Protein 9KGB (pdb70)

B-factor: mean 37.05, std 11.83, range [19.75, 109.99]

Nearest PDB structures (foldseek):
  5nx4-assembly1_B  TM=7.587E-01  e=2.954E-05  Streptomyces clavuligerus
  3bny-assembly2_B  TM=7.093E-01  e=2.538E-04  Aspergillus terreus
  5zzj-assembly2_B  TM=6.936E-01  e=2.766E-04  Santalum album
  3bnx-assembly2_A  TM=6.728E-01  e=3.014E-04  Aspergillus terreus
  9c7i-assembly4_D  TM=6.523E-01  e=1.758E-03  Streptomyces griseus

Structure (mmCIF, N/CA/C/O backbone):
data_9KGB
#
_entry.id   9KGB
#
_cell.length_a   49.155
_cell.length_b   55.770
_cell.length_c   57.660
_cell.angle_alpha   90.00
_cell.angle_beta   90.75
_cell.angle_gamma   90.00
#
_symmetry.space_group_name_H-M   'P 1 21 1'
#
loop_
_entity.id
_entity.type
_entity.pdbx_description
1 polymer 'terpene synthase'
2 non-polymer 'SULFATE ION'
3 water water
#
loop_
_atom_site.group_PDB
_atom_site.id
_atom_site.type_symbol
_atom_site.label_atom_id
_atom_site.label_alt_id
_atom_site.label_comp_id
_atom_site.label_asym_id
_atom_site.label_entity_id
_atom_site.label_seq_id
_atom_site.pdbx_PDB_ins_code
_atom_site.Cartn_x
_atom_site.Cartn_y
_atom_site.Cartn_z
_atom_site.occupancy
_atom_site.B_iso_or_equiv
_atom_site.auth_seq_id
_atom_site.auth_comp_id
_atom_site.auth_asym_id
_atom_site.auth_atom_id
_atom_site.pdbx_PDB_model_num
ATOM 1 N N . THR A 1 38 ? 9.479 14.461 32.891 1.00 75.12 17 THR A N 1
ATOM 2 C CA . THR A 1 38 ? 9.485 15.514 31.839 1.00 75.03 17 THR A CA 1
ATOM 3 C C . THR A 1 38 ? 8.795 15.068 30.533 1.00 66.09 17 THR A C 1
ATOM 4 O O . THR A 1 38 ? 9.036 15.624 29.465 1.00 52.08 17 THR A O 1
ATOM 8 N N . ALA A 1 39 ? 7.851 14.125 30.566 1.00 60.07 18 ALA A N 1
ATOM 9 C CA . ALA A 1 39 ? 6.941 14.037 29.438 1.00 56.97 18 ALA A CA 1
ATOM 10 C C . ALA A 1 39 ? 6.448 15.453 29.113 1.00 55.81 18 ALA A C 1
ATOM 11 O O . ALA A 1 39 ? 6.381 16.330 29.981 1.00 49.12 18 ALA A O 1
ATOM 13 N N . THR A 1 40 ? 6.182 15.692 27.833 1.00 48.04 19 THR A N 1
ATOM 14 C CA . THR A 1 40 ? 5.565 16.933 27.380 1.00 40.49 19 THR A CA 1
ATOM 15 C C . THR A 1 40 ? 4.055 16.680 27.296 1.00 42.03 19 THR A C 1
ATOM 16 O O . THR A 1 40 ? 3.637 15.522 27.270 1.00 35.08 19 THR A O 1
ATOM 20 N N . VAL A 1 41 ? 3.274 17.781 27.210 1.00 38.12 20 VAL A N 1
ATOM 21 C CA . VAL A 1 41 ? 1.847 17.730 26.962 1.00 36.96 20 VAL A CA 1
ATOM 22 C C . VAL A 1 41 ? 1.544 16.855 25.747 1.00 35.55 20 VAL A C 1
ATOM 23 O O . VAL A 1 41 ? 0.724 15.943 25.805 1.00 33.12 20 VAL A O 1
ATOM 27 N N . ASN A 1 42 ? 2.260 17.130 24.634 1.00 36.82 21 ASN A N 1
ATOM 28 C CA . ASN A 1 42 ? 2.058 16.373 23.392 1.00 38.72 21 ASN A CA 1
ATOM 29 C C . ASN A 1 42 ? 2.294 14.878 23.605 1.00 34.36 21 ASN A C 1
ATOM 30 O O . ASN A 1 42 ? 1.601 14.060 23.027 1.00 35.66 21 ASN A O 1
ATOM 35 N N . GLU A 1 43 ? 3.320 14.501 24.390 1.00 33.42 22 GLU A N 1
ATOM 36 C CA . GLU A 1 43 ? 3.622 13.100 24.578 1.00 34.54 22 GLU A CA 1
ATOM 37 C C . GLU A 1 43 ? 2.582 12.434 25.475 1.00 42.82 22 GLU A C 1
ATOM 38 O O . GLU A 1 43 ? 2.140 11.321 25.198 1.00 42.96 22 GLU A O 1
ATOM 44 N N . LEU A 1 44 ? 2.200 13.130 26.552 1.00 37.18 23 LEU A N 1
ATOM 45 C CA . LEU A 1 44 ? 1.138 12.628 27.424 1.00 38.81 23 LEU A CA 1
ATOM 46 C C . LEU A 1 44 ? -0.134 12.365 26.651 1.00 35.65 23 LEU A C 1
ATOM 47 O O . LEU A 1 44 ? -0.876 11.415 26.954 1.00 43.12 23 LEU A O 1
ATOM 52 N N . SER A 1 45 ? -0.452 13.243 25.733 1.00 37.52 24 SER A N 1
ATOM 53 C CA . SER A 1 45 ? -1.729 13.147 25.060 1.00 38.83 24 SER A CA 1
ATOM 54 C C . SER A 1 45 ? -1.657 12.277 23.797 1.00 40.59 24 SER A C 1
ATOM 55 O O . SER A 1 45 ? -2.683 11.903 23.245 1.00 34.52 24 SER A O 1
ATOM 58 N N . GLY A 1 46 ? -0.448 12.036 23.265 1.00 39.88 25 GLY A N 1
ATOM 59 C CA . GLY A 1 46 ? -0.350 11.463 21.925 1.00 42.79 25 GLY A CA 1
ATOM 60 C C . GLY A 1 46 ? 0.094 9.992 21.946 1.00 39.49 25 GLY A C 1
ATOM 61 O O . GLY A 1 46 ? 0.064 9.331 20.914 1.00 34.54 25 GLY A O 1
ATOM 62 N N . ILE A 1 47 ? 0.485 9.450 23.105 1.00 37.15 26 ILE A N 1
ATOM 63 C CA . ILE A 1 47 ? 1.047 8.106 23.096 1.00 34.60 26 ILE A CA 1
ATOM 64 C C . ILE A 1 47 ? -0.009 7.111 22.592 1.00 42.66 26 ILE A C 1
ATOM 65 O O . ILE A 1 47 ? -1.171 7.081 23.031 1.00 34.05 26 ILE A O 1
ATOM 70 N N . PRO A 1 48 ? 0.314 6.315 21.540 1.00 35.03 27 PRO A N 1
ATOM 71 C CA . PRO A 1 48 ? -0.687 5.417 20.964 1.00 34.74 27 PRO A CA 1
ATOM 72 C C . PRO A 1 48 ? -1.103 4.368 21.983 1.00 34.84 27 PRO A C 1
ATOM 73 O O . PRO A 1 48 ? -0.403 4.054 22.942 1.00 33.69 27 PRO A O 1
ATOM 77 N N . ALA A 1 49 ? -2.288 3.856 21.749 1.00 36.39 28 ALA A N 1
ATOM 78 C CA . ALA A 1 49 ? -2.866 2.883 22.669 1.00 39.86 28 ALA A CA 1
ATOM 79 C C . ALA A 1 49 ? -2.375 1.482 22.334 1.00 33.16 28 ALA A C 1
ATOM 80 O O . ALA A 1 49 ? -1.991 1.159 21.205 1.00 32.75 28 ALA A O 1
ATOM 82 N N . VAL A 1 50 ? -2.453 0.616 23.336 1.00 40.01 29 VAL A N 1
ATOM 83 C CA . VAL A 1 50 ? -2.063 -0.772 23.196 1.00 38.75 29 VAL A CA 1
ATOM 84 C C . VAL A 1 50 ? -3.100 -1.582 23.967 1.00 38.22 29 VAL A C 1
ATOM 85 O O . VAL A 1 50 ? -3.367 -1.248 25.125 1.00 36.81 29 VAL A O 1
ATOM 89 N N . ASP A 1 51 ? -3.662 -2.588 23.294 1.00 37.02 30 ASP A N 1
ATOM 90 C CA . ASP A 1 51 ? -4.473 -3.640 23.908 1.00 34.16 30 ASP A CA 1
ATOM 91 C C . ASP A 1 51 ? -3.521 -4.733 24.355 1.00 32.19 30 ASP A C 1
ATOM 92 O O . ASP A 1 51 ? -3.080 -5.544 23.552 1.00 41.08 30 ASP A O 1
ATOM 97 N N . ARG A 1 52 ? -3.136 -4.667 25.621 1.00 39.56 31 ARG A N 1
ATOM 98 C CA . ARG A 1 52 ? -2.060 -5.479 26.149 1.00 40.39 31 ARG A CA 1
ATOM 99 C C . ARG A 1 52 ? -2.340 -6.981 26.072 1.00 44.96 31 ARG A C 1
ATOM 100 O O . ARG A 1 52 ? -1.437 -7.746 25.735 1.00 40.37 31 ARG A O 1
ATOM 108 N N . ALA A 1 53 ? -3.541 -7.411 26.514 1.00 37.46 32 ALA A N 1
ATOM 109 C CA . ALA A 1 53 ? -4.012 -8.765 26.308 1.00 45.80 32 ALA A CA 1
ATOM 110 C C . ALA A 1 53 ? -3.817 -9.205 24.853 1.00 39.33 32 ALA A C 1
ATOM 111 O O . ALA A 1 53 ? -3.301 -10.299 24.606 1.00 36.59 32 ALA A O 1
ATOM 113 N N . HIS A 1 54 ? -4.285 -8.444 23.863 1.00 35.21 33 HIS A N 1
ATOM 114 C CA . HIS A 1 54 ? -4.204 -8.917 22.499 1.00 34.16 33 HIS A CA 1
ATOM 115 C C . HIS A 1 54 ? -2.726 -8.979 22.059 1.00 35.45 33 HIS A C 1
ATOM 116 O O . HIS A 1 54 ? -2.286 -9.890 21.331 1.00 36.05 33 HIS A O 1
ATOM 123 N N . VAL A 1 55 ? -1.946 -7.990 22.507 1.00 37.49 34 VAL A N 1
ATOM 124 C CA . VAL A 1 55 ? -0.545 -7.853 22.059 1.00 34.08 34 VAL A CA 1
ATOM 125 C C . VAL A 1 55 ? 0.263 -8.976 22.699 1.00 32.39 34 VAL A C 1
ATOM 126 O O . VAL A 1 55 ? 0.966 -9.703 22.008 1.00 30.49 34 VAL A O 1
ATOM 130 N 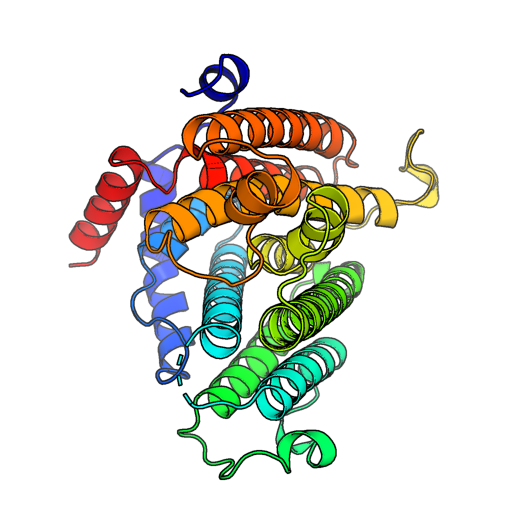N . LEU A 1 56 ? 0.064 -9.202 24.004 1.00 32.59 35 LEU A N 1
ATOM 131 C CA . LEU A 1 56 ? 0.674 -10.338 24.695 1.00 35.12 35 LEU A CA 1
ATOM 132 C C . LEU A 1 56 ? 0.286 -11.692 24.116 1.00 35.12 35 LEU A C 1
ATOM 133 O O . LEU A 1 56 ? 1.155 -12.496 23.862 1.00 33.61 35 LEU A O 1
ATOM 138 N N . GLN A 1 57 ? -0.995 -11.957 23.871 1.00 30.82 36 GLN A N 1
ATOM 139 C CA . GLN A 1 57 ? -1.383 -13.189 23.230 1.00 34.53 36 GLN A CA 1
ATOM 140 C C . GLN A 1 57 ? -0.676 -13.385 21.870 1.00 39.49 36 GLN A C 1
ATOM 141 O O . GLN A 1 57 ? -0.208 -14.477 21.549 1.00 33.92 36 GLN A O 1
ATOM 147 N N . THR A 1 58 ? -0.628 -12.330 21.044 1.00 32.31 37 THR A N 1
ATOM 148 C CA . THR A 1 58 ? -0.013 -12.480 19.741 1.00 32.34 37 THR A CA 1
ATOM 149 C C . THR A 1 58 ? 1.512 -12.645 19.878 1.00 28.44 37 THR A C 1
ATOM 150 O O . THR A 1 58 ? 2.044 -13.449 19.130 1.00 30.60 37 THR A O 1
ATOM 154 N N . ALA A 1 59 ? 2.201 -11.878 20.757 1.00 27.34 38 ALA A N 1
ATOM 155 C CA . ALA A 1 59 ? 3.655 -12.017 20.995 1.00 29.60 38 ALA A CA 1
ATOM 156 C C . ALA A 1 59 ? 4.002 -13.436 21.448 1.00 36.11 38 ALA A C 1
ATOM 157 O O . ALA A 1 59 ? 4.920 -14.093 20.949 1.00 29.61 38 ALA A O 1
ATOM 159 N N . LEU A 1 60 ? 3.225 -13.965 22.420 1.00 33.01 39 LEU A N 1
ATOM 160 C CA . LEU A 1 60 ? 3.406 -15.358 22.778 1.00 33.29 39 LEU A CA 1
ATOM 161 C C . LEU A 1 60 ? 3.213 -16.277 21.612 1.00 28.07 39 LEU A C 1
ATOM 162 O O . LEU A 1 60 ? 3.854 -17.312 21.541 1.00 32.35 39 LEU A O 1
ATOM 167 N N . SER A 1 61 ? 2.286 -15.996 20.721 1.00 30.72 40 SER A N 1
ATOM 168 C CA . SER A 1 61 ? 2.038 -16.937 19.660 1.00 28.80 40 SER A CA 1
ATOM 169 C C . SER A 1 61 ? 3.207 -16.973 18.618 1.00 36.05 40 SER A C 1
ATOM 170 O O . SER A 1 61 ? 3.519 -18.005 17.992 1.00 32.75 40 SER A O 1
ATOM 173 N N . ILE A 1 62 ? 3.861 -15.857 18.404 1.00 32.86 41 ILE A N 1
ATOM 174 C CA . ILE A 1 62 ? 4.900 -15.803 17.357 1.00 31.86 41 ILE A CA 1
ATOM 175 C C . ILE A 1 62 ? 6.265 -16.201 17.926 1.00 31.65 41 ILE A C 1
ATOM 176 O O . ILE A 1 62 ? 7.209 -16.557 17.187 1.00 32.99 41 ILE A O 1
ATOM 181 N N . TYR A 1 63 ? 6.403 -16.079 19.247 1.00 31.47 42 TYR A N 1
ATOM 182 C CA . TYR A 1 63 ? 7.662 -16.293 19.932 1.00 31.33 42 TYR A CA 1
ATOM 183 C C . TYR A 1 63 ? 8.324 -17.611 19.542 1.00 37.73 42 TYR A C 1
ATOM 184 O O . TYR A 1 63 ? 9.524 -17.618 19.155 1.00 36.10 42 TYR A O 1
ATOM 193 N N . PRO A 1 64 ? 7.622 -18.777 19.545 1.00 32.87 43 PRO A N 1
ATOM 194 C CA . PRO A 1 64 ? 8.331 -20.025 19.250 1.00 34.37 43 PRO A CA 1
ATOM 195 C C . PRO A 1 64 ? 8.927 -19.971 17.841 1.00 38.91 43 PRO A C 1
ATOM 196 O O . PRO A 1 64 ? 9.991 -20.546 17.650 1.00 29.08 43 PRO A O 1
ATOM 200 N N . GLU A 1 65 ? 8.217 -19.329 16.895 1.00 36.95 44 GLU A N 1
ATOM 201 C CA . GLU A 1 65 ? 8.635 -19.213 15.497 1.00 36.20 44 GLU A CA 1
ATOM 202 C C . GLU A 1 65 ? 9.910 -18.398 15.363 1.00 28.88 44 GLU A C 1
ATOM 203 O O . GLU A 1 65 ? 10.834 -18.772 14.618 1.00 31.18 44 GLU A O 1
ATOM 209 N N . VAL A 1 66 ? 9.973 -17.246 16.030 1.00 27.76 45 VAL A N 1
ATOM 210 C CA . VAL A 1 66 ? 11.175 -16.422 16.066 1.00 26.04 45 VAL A CA 1
ATOM 211 C C . VAL A 1 66 ? 12.293 -17.158 16.802 1.00 34.41 45 VAL A C 1
ATOM 212 O O . VAL A 1 66 ? 13.430 -17.218 16.362 1.00 28.25 45 VAL A O 1
ATOM 216 N N . GLU A 1 67 ? 11.962 -17.821 17.924 1.00 29.75 46 GLU A N 1
ATOM 217 C CA . GLU A 1 67 ? 12.968 -18.607 18.633 1.00 28.38 46 GLU A CA 1
ATOM 218 C C . GLU A 1 67 ? 13.627 -19.668 17.749 1.00 27.19 46 GLU A C 1
ATOM 219 O O . GLU A 1 67 ? 14.863 -19.821 17.766 1.00 33.24 46 GLU A O 1
ATOM 225 N N . ASN A 1 68 ? 12.853 -20.395 16.961 1.00 27.64 47 ASN A N 1
ATOM 226 C CA . ASN A 1 68 ? 13.406 -21.466 16.148 1.00 33.67 47 ASN A CA 1
ATOM 227 C C . ASN A 1 68 ? 14.215 -20.905 14.987 1.00 37.99 47 ASN A C 1
ATOM 228 O O . ASN A 1 68 ? 15.179 -21.533 14.482 1.00 33.85 47 ASN A O 1
ATOM 233 N N . TRP A 1 69 ? 13.819 -19.692 14.587 1.00 27.75 48 TRP A N 1
ATOM 234 C CA . TRP A 1 69 ? 14.571 -19.024 13.524 1.00 31.34 48 TRP A CA 1
ATOM 235 C C . TRP A 1 69 ? 15.935 -18.636 14.062 1.00 28.51 48 TRP A C 1
ATOM 236 O O . TRP A 1 69 ? 16.955 -18.975 13.446 1.00 29.93 48 TRP A O 1
ATOM 247 N N . VAL A 1 70 ? 15.978 -17.877 15.141 1.00 28.02 49 VAL A N 1
ATOM 248 C CA . VAL A 1 70 ? 17.206 -17.284 15.627 1.00 31.70 49 VAL A CA 1
ATOM 249 C C . VAL A 1 70 ? 18.109 -18.320 16.264 1.00 33.38 49 VAL A C 1
ATOM 250 O O . VAL A 1 70 ? 19.295 -18.063 16.460 1.00 33.94 49 VAL A O 1
ATOM 254 N N . ALA A 1 71 ? 17.562 -19.488 16.593 1.00 33.16 50 ALA A N 1
ATOM 255 C CA . ALA A 1 71 ? 18.385 -20.573 17.090 1.00 37.12 50 ALA A CA 1
ATOM 256 C C . ALA A 1 71 ? 19.432 -20.998 16.063 1.00 38.12 50 ALA A C 1
ATOM 257 O O . ALA A 1 71 ? 20.386 -21.611 16.454 1.00 33.12 50 ALA A O 1
ATOM 259 N N . GLN A 1 72 ? 19.199 -20.767 14.782 1.00 39.13 51 GLN A N 1
ATOM 260 C CA . GLN A 1 72 ? 20.142 -21.215 13.762 1.00 40.44 51 GLN A CA 1
ATOM 261 C C . GLN A 1 72 ? 21.416 -20.364 13.757 1.00 34.17 51 GLN A C 1
ATOM 262 O O . GLN A 1 72 ? 22.342 -20.695 13.009 1.00 34.28 51 GLN A O 1
ATOM 268 N N . PHE A 1 73 ? 21.427 -19.208 14.452 1.00 26.97 52 PHE A N 1
ATOM 269 C CA . PHE A 1 73 ? 22.474 -18.203 14.352 1.00 29.90 52 PHE A CA 1
ATOM 270 C C . PHE A 1 73 ? 22.797 -17.768 15.763 1.00 32.13 52 PHE A C 1
ATOM 271 O O . PHE A 1 73 ? 22.654 -16.610 16.144 1.00 34.78 52 PHE A O 1
ATOM 279 N N . PRO A 1 74 ? 23.200 -18.730 16.618 1.00 34.75 53 PRO A N 1
ATOM 280 C CA . PRO A 1 74 ? 23.221 -18.475 18.059 1.00 38.81 53 PRO A CA 1
ATOM 281 C C . PRO A 1 74 ? 24.347 -17.567 18.474 1.00 42.36 53 PRO A C 1
ATOM 282 O O . PRO A 1 74 ? 24.306 -17.031 19.565 1.00 45.50 53 PRO A O 1
ATOM 286 N N . VAL A 1 75 ? 25.413 -17.501 17.658 1.00 41.37 54 VAL A N 1
ATOM 287 C CA . VAL A 1 75 ? 26.629 -16.822 18.083 1.00 43.05 54 VAL A CA 1
ATOM 288 C C . VAL A 1 75 ? 26.403 -15.305 18.061 1.00 46.45 54 VAL A C 1
ATOM 289 O O . VAL A 1 75 ? 27.077 -14.596 18.809 1.00 51.67 54 VAL A O 1
ATOM 293 N N . ILE A 1 76 ? 25.468 -14.822 17.219 1.00 37.16 55 ILE A N 1
ATOM 294 C CA . ILE A 1 76 ? 25.378 -13.412 16.925 1.00 37.74 55 ILE A CA 1
ATOM 295 C C . ILE A 1 76 ? 23.971 -12.859 17.216 1.00 39.06 55 ILE A C 1
ATOM 296 O O . ILE A 1 76 ? 23.831 -11.669 17.493 1.00 38.80 55 ILE A O 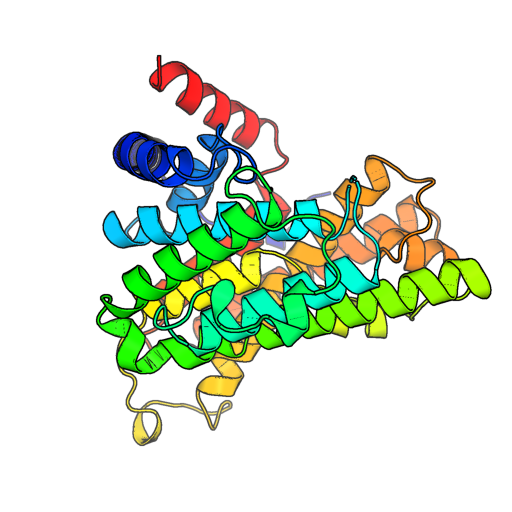1
ATOM 301 N N . LEU A 1 77 ? 22.930 -13.683 17.129 1.00 37.74 56 LEU A N 1
ATOM 302 C CA . LEU A 1 77 ? 21.580 -13.183 17.365 1.00 36.10 56 LEU A CA 1
ATOM 303 C C . LEU A 1 77 ? 21.199 -13.326 18.832 1.00 36.18 56 LEU A C 1
ATOM 304 O O . LEU A 1 77 ? 21.352 -14.374 19.463 1.00 36.47 56 LEU A O 1
ATOM 309 N N . PRO A 1 78 ? 20.520 -12.313 19.411 1.00 37.15 57 PRO A N 1
ATOM 310 C CA . PRO A 1 78 ? 20.036 -12.424 20.793 1.00 43.48 57 PRO A CA 1
ATOM 311 C C . PRO A 1 78 ? 19.069 -13.604 20.891 1.00 44.79 57 PRO A C 1
ATOM 312 O O . PRO A 1 78 ? 18.128 -13.721 20.101 1.00 39.79 57 PRO A O 1
ATOM 316 N N . GLN A 1 79 ? 19.292 -14.485 21.866 1.00 36.72 58 GLN A N 1
ATOM 317 C CA . GLN A 1 79 ? 18.483 -15.677 22.020 1.00 30.00 58 GLN A CA 1
ATOM 318 C C . GLN A 1 79 ? 17.350 -15.402 23.008 1.00 35.50 58 GLN A C 1
ATOM 319 O O . GLN A 1 79 ? 16.299 -16.057 22.990 1.00 37.49 58 GLN A O 1
ATOM 325 N N . ARG A 1 80 ? 17.478 -14.319 23.766 1.00 34.38 59 ARG A N 1
ATOM 326 C CA . ARG A 1 80 ? 16.320 -13.770 24.462 1.00 32.12 59 ARG A CA 1
ATOM 327 C C . ARG A 1 80 ? 15.698 -12.642 23.615 1.00 37.15 59 ARG A C 1
ATOM 328 O O . ARG A 1 80 ? 16.322 -11.615 23.336 1.00 38.04 59 ARG A O 1
ATOM 336 N N . MET A 1 81 ? 14.443 -12.841 23.218 1.00 32.03 60 MET A N 1
ATOM 337 C CA . MET A 1 81 ? 13.819 -11.971 22.242 1.00 34.74 60 MET A CA 1
ATOM 338 C C . MET A 1 81 ? 12.370 -11.734 22.626 1.00 39.02 60 MET A C 1
ATOM 339 O O . MET A 1 81 ? 11.601 -11.340 21.760 1.00 31.54 60 MET A O 1
ATOM 344 N N . GLY A 1 82 ? 11.969 -12.098 23.865 1.00 34.31 61 GLY A N 1
ATOM 345 C CA . GLY A 1 82 ? 10.616 -11.887 24.356 1.00 34.83 61 GLY A CA 1
ATOM 346 C C . GLY A 1 82 ? 10.159 -10.435 24.229 1.00 29.97 61 GLY A C 1
ATOM 347 O O . GLY A 1 82 ? 9.166 -10.137 23.539 1.00 36.47 61 GLY A O 1
ATOM 348 N N . GLY A 1 83 ? 10.898 -9.524 24.860 1.00 34.93 62 GLY A N 1
ATOM 349 C CA . GLY A 1 83 ? 10.573 -8.107 24.833 1.00 38.05 62 GLY A CA 1
ATOM 350 C C . GLY A 1 83 ? 10.602 -7.557 23.396 1.00 34.64 62 GLY A C 1
ATOM 351 O O . GLY A 1 83 ? 9.776 -6.723 22.995 1.00 30.21 62 GLY A O 1
ATOM 352 N N . MET A 1 84 ? 11.488 -8.114 22.585 1.00 29.74 63 MET A N 1
ATOM 353 C CA . MET A 1 84 ? 11.551 -7.677 21.184 1.00 30.34 63 MET A CA 1
ATOM 354 C C . MET A 1 84 ? 10.272 -8.041 20.438 1.00 28.67 63 MET A C 1
ATOM 355 O O . MET A 1 84 ? 9.734 -7.221 19.699 1.00 29.24 63 MET A O 1
ATOM 360 N N . CYS A 1 85 ? 9.831 -9.298 20.570 1.00 28.10 64 CYS A N 1
ATOM 361 C CA . CYS A 1 85 ? 8.590 -9.726 19.954 1.00 27.20 64 CYS A CA 1
ATOM 362 C C . CYS A 1 85 ? 7.436 -8.834 20.470 1.00 28.41 64 CYS A C 1
ATOM 363 O O . CYS A 1 85 ? 6.500 -8.452 19.763 1.00 25.67 64 CYS A O 1
ATOM 366 N N . LEU A 1 86 ? 7.433 -8.5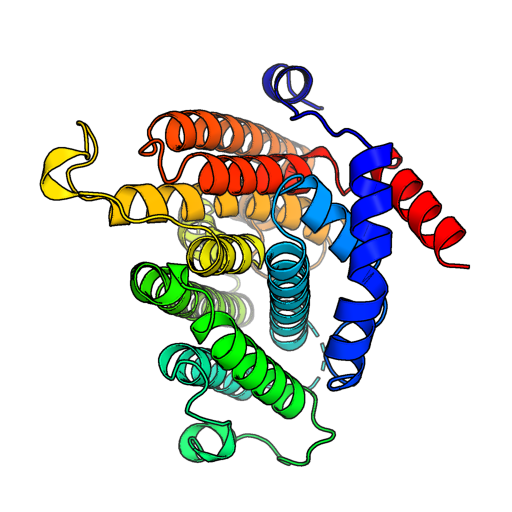88 21.785 1.00 31.13 65 LEU A N 1
ATOM 367 C CA . LEU A 1 86 ? 6.324 -7.921 22.408 1.00 28.25 65 LEU A CA 1
ATOM 368 C C . LEU A 1 86 ? 6.220 -6.507 21.863 1.00 28.20 65 LEU A C 1
ATOM 369 O O . LEU A 1 86 ? 5.160 -6.023 21.463 1.00 30.38 65 LEU A O 1
ATOM 374 N N . GLY A 1 87 ? 7.372 -5.847 21.801 1.00 27.96 66 GLY A N 1
ATOM 375 C CA . GLY A 1 87 ? 7.452 -4.545 21.199 1.00 28.08 66 GLY A CA 1
ATOM 376 C C . GLY A 1 87 ? 7.047 -4.538 19.740 1.00 26.74 66 GLY A C 1
ATOM 377 O O . GLY A 1 87 ? 6.326 -3.628 19.359 1.00 30.29 66 GLY A O 1
ATOM 378 N N . MET A 1 88 ? 7.513 -5.518 18.932 1.00 27.04 67 MET A N 1
ATOM 379 C CA . MET A 1 88 ? 7.153 -5.533 17.525 1.00 25.19 67 MET A CA 1
ATOM 380 C C . MET A 1 88 ? 5.648 -5.719 17.373 1.00 26.63 67 MET A C 1
ATOM 381 O O . MET A 1 88 ? 5.014 -5.074 16.576 1.00 24.70 67 MET A O 1
ATOM 386 N N . VAL A 1 89 ? 4.986 -6.539 18.235 1.00 27.34 68 VAL A N 1
ATOM 387 C CA . VAL A 1 89 ? 3.547 -6.657 18.097 1.00 24.85 68 VAL A CA 1
ATOM 388 C C . VAL A 1 89 ? 2.852 -5.357 18.517 1.00 24.31 68 VAL A C 1
ATOM 389 O O . VAL A 1 89 ? 1.870 -4.955 17.897 1.00 26.51 68 VAL A O 1
ATOM 393 N N . ALA A 1 90 ? 3.383 -4.686 19.542 1.00 24.84 69 ALA A N 1
ATOM 394 C CA . ALA A 1 90 ? 2.751 -3.460 20.027 1.00 28.00 69 ALA A CA 1
ATOM 395 C C . ALA A 1 90 ? 2.806 -2.444 18.894 1.00 28.56 69 ALA A C 1
ATOM 396 O O . ALA A 1 90 ? 1.916 -1.639 18.813 1.00 28.75 69 ALA A O 1
ATOM 398 N N . THR A 1 91 ? 3.932 -2.475 18.129 1.00 25.15 70 THR A N 1
ATOM 399 C CA . THR A 1 91 ? 4.134 -1.586 16.992 1.00 27.02 70 THR A CA 1
ATOM 400 C C . THR A 1 91 ? 3.158 -1.850 15.844 1.00 30.92 70 THR A C 1
ATOM 401 O O . THR A 1 91 ? 2.702 -0.905 15.197 1.00 35.53 70 THR A O 1
ATOM 405 N N . ALA A 1 92 ? 2.844 -3.134 15.529 1.00 31.11 71 ALA A N 1
ATOM 406 C CA . ALA A 1 92 ? 2.013 -3.454 14.366 1.00 35.49 71 ALA A CA 1
ATOM 407 C C . ALA A 1 92 ? 0.953 -4.471 14.755 1.00 32.98 71 ALA A C 1
ATOM 408 O O . ALA A 1 92 ? 0.952 -5.678 14.392 1.00 31.20 71 ALA A O 1
ATOM 410 N N . PRO A 1 93 ? 0.060 -4.073 15.652 1.00 33.19 72 PRO A N 1
ATOM 411 C CA . PRO A 1 93 ? -0.717 -5.086 16.358 1.00 31.10 72 PRO A CA 1
ATOM 412 C C . PRO A 1 93 ? -1.760 -5.923 15.596 1.00 36.66 72 PRO A C 1
ATOM 413 O O . PRO A 1 93 ? -2.183 -6.983 16.059 1.00 40.08 72 PRO A O 1
ATOM 417 N N . TYR A 1 94 ? -2.127 -5.496 14.406 1.00 41.80 73 TYR A N 1
ATOM 418 C CA . TYR A 1 94 ? -3.055 -6.269 13.608 1.00 54.06 73 TYR A CA 1
ATOM 419 C C . TYR A 1 94 ? -2.410 -6.642 12.279 1.00 49.87 73 TYR A C 1
ATOM 420 O O . TYR A 1 94 ? -3.096 -6.890 11.291 1.00 46.02 73 TYR A O 1
ATOM 429 N N . ALA A 1 95 ? -1.082 -6.648 12.242 1.00 38.55 74 ALA A N 1
ATOM 430 C CA . ALA A 1 95 ? -0.413 -7.350 11.151 1.00 33.98 74 ALA A CA 1
ATOM 431 C C . ALA A 1 95 ? -0.600 -8.857 11.316 1.00 31.30 74 ALA A C 1
ATOM 432 O O . ALA A 1 95 ? -0.706 -9.388 12.400 1.00 32.90 74 ALA A O 1
ATOM 434 N N . GLN A 1 96 ? -0.513 -9.559 10.199 1.00 29.49 75 GLN A N 1
ATOM 435 C CA . GLN A 1 96 ? -0.504 -10.983 10.090 1.00 29.77 75 GLN A CA 1
ATOM 436 C C . GLN A 1 96 ? 0.700 -11.535 10.816 1.00 29.43 75 GLN A C 1
ATOM 437 O O . GLN A 1 96 ? 1.778 -10.943 10.829 1.00 27.05 75 GLN A O 1
ATOM 443 N N . PRO A 1 97 ? 0.569 -12.697 11.450 1.00 26.29 76 PRO A N 1
ATOM 444 C CA . PRO A 1 97 ? 1.746 -13.274 12.108 1.00 28.69 76 PRO A CA 1
ATOM 445 C C . PRO A 1 97 ? 3.020 -13.392 11.256 1.00 27.98 76 PRO A C 1
ATOM 446 O O . PRO A 1 97 ? 4.133 -13.226 11.809 1.00 26.37 76 PRO A O 1
ATOM 450 N N . SER A 1 98 ? 2.873 -13.719 9.964 1.00 32.88 77 SER A N 1
ATOM 451 C CA . SER A 1 98 ? 4.062 -13.920 9.128 1.00 32.16 77 SER A CA 1
ATOM 452 C C . SER A 1 98 ? 4.912 -12.649 9.193 1.00 29.18 77 SER A C 1
ATOM 453 O O . SER A 1 98 ? 6.138 -12.691 9.156 1.00 29.47 77 SER A O 1
ATOM 456 N N . VAL A 1 99 ? 4.220 -11.520 9.188 1.00 25.18 78 VAL A N 1
ATOM 457 C CA . VAL A 1 99 ? 4.815 -10.202 9.118 1.00 28.59 78 VAL A CA 1
ATOM 458 C C . VAL A 1 99 ? 5.479 -9.931 10.459 1.00 29.04 78 VAL A C 1
ATOM 459 O O . VAL A 1 99 ? 6.572 -9.422 10.533 1.00 26.18 78 VAL A O 1
ATOM 463 N N . LEU A 1 100 ? 4.783 -10.235 11.567 1.00 29.31 79 LEU A N 1
ATOM 464 C CA . LEU A 1 100 ? 5.340 -9.984 12.875 1.00 26.27 79 LEU A CA 1
ATOM 465 C C . LEU A 1 100 ? 6.582 -10.838 13.100 1.00 26.16 79 LEU A C 1
ATOM 466 O O . LEU A 1 100 ? 7.539 -10.360 13.711 1.00 26.79 79 LEU A O 1
ATOM 471 N N . VAL A 1 101 ? 6.577 -12.094 12.618 1.00 28.47 80 VAL A N 1
ATOM 472 C CA . VAL A 1 101 ? 7.736 -12.941 12.769 1.00 26.14 80 VAL A CA 1
ATOM 473 C C . VAL A 1 101 ? 8.907 -12.309 11.996 1.00 26.49 80 VAL A C 1
ATOM 474 O O . VAL A 1 101 ? 10.010 -12.171 12.534 1.00 27.20 80 VAL A O 1
ATOM 478 N N . GLU A 1 102 ? 8.664 -11.963 10.750 1.00 26.36 81 GLU A N 1
ATOM 479 C CA . GLU A 1 102 ? 9.753 -11.490 9.897 1.00 24.09 81 GLU A CA 1
ATOM 480 C C . GLU A 1 102 ? 10.343 -10.204 10.443 1.00 25.44 81 GLU A C 1
ATOM 481 O O . GLU A 1 102 ? 11.572 -10.017 10.400 1.00 25.46 81 GLU A O 1
ATOM 487 N N . ALA A 1 103 ? 9.471 -9.242 10.773 1.00 26.30 82 ALA A N 1
ATOM 488 C CA . ALA A 1 103 ? 9.881 -7.943 11.300 1.00 24.78 82 ALA A CA 1
ATOM 489 C C . ALA A 1 103 ? 10.655 -8.110 12.610 1.00 23.74 82 ALA A C 1
ATOM 490 O O . ALA A 1 103 ? 11.578 -7.333 12.844 1.00 24.14 82 ALA A O 1
ATOM 492 N N . SER A 1 104 ? 10.229 -9.050 13.509 1.00 25.48 83 SER A N 1
ATOM 493 C CA . SER A 1 104 ? 10.956 -9.320 14.750 1.00 22.53 83 SER A CA 1
ATOM 494 C C . SER A 1 104 ? 12.362 -9.818 14.454 1.00 24.61 83 SER A C 1
ATOM 495 O O . SER A 1 104 ? 13.343 -9.406 15.081 1.00 25.98 83 SER A O 1
ATOM 498 N N . ILE A 1 105 ? 12.428 -10.706 13.480 1.00 26.46 84 ILE A N 1
ATOM 499 C CA . ILE A 1 105 ? 13.729 -11.186 13.016 1.00 27.06 84 ILE A CA 1
ATOM 500 C C . ILE A 1 105 ? 14.578 -10.046 12.510 1.00 27.09 84 ILE A C 1
ATOM 501 O O . ILE A 1 105 ? 15.757 -9.925 12.838 1.00 27.00 84 ILE A O 1
ATOM 506 N N . MET A 1 106 ? 14.049 -9.166 11.669 1.00 26.27 85 MET A N 1
ATOM 507 C CA . MET A 1 106 ? 14.870 -8.050 11.190 1.00 25.07 85 MET A CA 1
ATOM 508 C C . MET A 1 106 ? 15.349 -7.205 12.370 1.00 25.19 85 MET A C 1
ATOM 509 O O . MET A 1 106 ? 16.491 -6.696 12.362 1.00 25.01 85 MET A O 1
ATOM 514 N N . ALA A 1 107 ? 14.485 -6.999 13.412 1.00 23.31 86 ALA A N 1
ATOM 515 C CA . ALA A 1 107 ? 14.915 -6.172 14.520 1.00 23.95 86 ALA A CA 1
ATOM 516 C C . ALA A 1 107 ? 16.111 -6.790 15.263 1.00 21.92 86 ALA A C 1
ATOM 517 O O . ALA A 1 107 ? 17.060 -6.083 15.668 1.00 24.64 86 ALA A O 1
ATOM 519 N N . LEU A 1 108 ? 16.088 -8.111 15.380 1.00 24.50 87 LEU A N 1
ATOM 520 C CA . LEU A 1 108 ? 17.168 -8.851 16.044 1.00 26.66 87 LEU A CA 1
ATOM 521 C C . LEU A 1 108 ? 18.452 -8.760 15.221 1.00 26.81 87 LEU A C 1
ATOM 522 O O . LEU A 1 108 ? 19.554 -8.643 15.741 1.00 24.31 87 LEU A O 1
ATOM 527 N N . ILE A 1 109 ? 18.306 -8.873 13.903 1.00 25.07 88 ILE A N 1
ATOM 528 C CA . ILE A 1 109 ? 19.438 -8.762 13.008 1.00 25.16 88 ILE A CA 1
ATOM 529 C C . ILE A 1 109 ? 20.059 -7.386 13.105 1.00 24.92 88 ILE A C 1
ATOM 530 O O . ILE A 1 109 ? 21.281 -7.287 13.245 1.00 25.36 88 ILE A O 1
ATOM 535 N N . ALA A 1 110 ? 19.245 -6.319 13.105 1.00 27.64 89 ALA A N 1
ATOM 536 C CA . ALA A 1 110 ? 19.747 -4.980 13.207 1.00 27.16 89 ALA A CA 1
ATOM 537 C C . ALA A 1 110 ? 20.390 -4.735 14.591 1.00 27.08 89 ALA A C 1
ATOM 538 O O . ALA A 1 110 ? 21.375 -4.039 14.631 1.00 28.83 89 ALA A O 1
ATOM 540 N N . PHE A 1 111 ? 19.827 -5.310 15.679 1.00 29.14 90 PHE A N 1
ATOM 541 C CA . PHE A 1 111 ? 20.433 -5.221 16.987 1.00 32.10 90 PHE A CA 1
ATOM 542 C C . PHE A 1 111 ? 21.844 -5.820 16.948 1.00 28.41 90 PHE A C 1
ATOM 543 O O . PHE A 1 111 ? 22.796 -5.260 17.452 1.00 28.96 90 PHE A O 1
ATOM 551 N N . ALA A 1 112 ? 21.978 -6.945 16.282 1.00 28.48 91 ALA A N 1
ATOM 552 C CA . ALA A 1 112 ? 23.240 -7.676 16.168 1.00 31.72 91 ALA A CA 1
ATOM 553 C C . ALA A 1 112 ? 24.243 -6.915 15.312 1.00 32.80 91 ALA A C 1
ATOM 554 O O . ALA A 1 112 ? 25.431 -6.943 15.632 1.00 35.63 91 ALA A O 1
ATOM 556 N N . ILE A 1 113 ? 23.794 -6.261 14.245 1.00 29.21 92 ILE A N 1
ATOM 557 C CA . ILE A 1 113 ? 24.671 -5.419 13.432 1.00 33.42 92 ILE A CA 1
ATOM 558 C C . ILE A 1 113 ? 25.156 -4.219 14.266 1.00 33.56 92 ILE A C 1
ATOM 559 O O . ILE A 1 113 ? 26.355 -3.926 14.328 1.00 32.76 92 ILE A O 1
ATOM 564 N N . ASP A 1 114 ? 24.228 -3.561 14.965 1.00 35.89 93 ASP A N 1
ATOM 565 C CA . ASP A 1 114 ? 24.606 -2.472 15.867 1.00 45.41 93 ASP A CA 1
ATOM 566 C C . ASP A 1 114 ? 25.654 -2.984 16.848 1.00 41.14 93 ASP A C 1
ATOM 567 O O . ASP A 1 114 ? 26.709 -2.341 17.018 1.00 41.63 93 ASP A O 1
ATOM 572 N N . ASP A 1 115 ? 25.452 -4.223 17.353 1.00 40.32 94 ASP A N 1
ATOM 573 C CA . ASP A 1 115 ? 26.318 -4.824 18.364 1.00 38.91 94 ASP A CA 1
ATOM 574 C C . ASP A 1 115 ? 27.743 -4.995 17.821 1.00 48.30 94 ASP A C 1
ATOM 575 O O . ASP A 1 115 ? 28.752 -4.597 18.436 1.00 52.78 94 ASP A O 1
ATOM 580 N N . ILE A 1 116 ? 27.816 -5.599 16.637 1.00 42.37 95 ILE A N 1
ATOM 581 C CA . ILE A 1 116 ? 29.077 -6.069 16.095 1.00 40.95 95 ILE A CA 1
ATOM 582 C C . ILE A 1 116 ? 29.779 -4.901 15.425 1.00 45.43 95 ILE A C 1
ATOM 583 O O . ILE A 1 116 ? 30.909 -5.112 14.977 1.00 50.57 95 ILE A O 1
ATOM 588 N N . THR A 1 117 ? 29.125 -3.715 15.304 1.00 43.84 96 THR A N 1
ATOM 589 C CA . THR A 1 117 ? 29.753 -2.529 14.718 1.00 44.25 96 THR A CA 1
ATOM 590 C C . THR A 1 117 ? 30.130 -1.494 15.783 1.00 49.77 96 THR A C 1
ATOM 591 O O . THR A 1 117 ? 30.991 -0.671 15.494 1.00 45.92 96 THR A O 1
ATOM 595 N N . GLU A 1 118 ? 29.486 -1.500 16.964 1.00 57.62 97 GLU A N 1
ATOM 596 C CA . GLU A 1 118 ? 29.896 -0.705 18.121 1.00 65.72 97 GLU A CA 1
ATOM 597 C C . GLU A 1 118 ? 29.829 -1.553 19.402 1.00 72.77 97 GLU A C 1
ATOM 598 O O . GLU A 1 118 ? 28.816 -1.549 20.089 1.00 84.21 97 GLU A O 1
ATOM 600 N N . ASP A 1 119 ? 30.907 -2.309 19.695 1.00 88.92 98 ASP A N 1
ATOM 601 C CA . ASP A 1 119 ? 31.063 -3.188 20.859 1.00 70.33 98 ASP A CA 1
ATOM 602 C C . ASP A 1 119 ? 31.784 -4.477 20.423 1.00 74.02 98 ASP A C 1
ATOM 603 O O . ASP A 1 119 ? 32.939 -4.696 20.866 1.00 78.94 98 ASP A O 1
ATOM 605 N N . THR A 1 124 ? 36.712 -6.792 19.361 1.00 60.17 103 THR A N 1
ATOM 606 C CA . THR A 1 124 ? 37.288 -7.930 18.597 1.00 65.93 103 THR A CA 1
ATOM 607 C C . THR A 1 124 ? 37.645 -7.489 17.172 1.00 66.68 103 THR A C 1
ATOM 608 O O . THR A 1 124 ? 38.692 -7.914 16.670 1.00 67.92 103 THR A O 1
ATOM 612 N N . LEU A 1 125 ? 36.819 -6.624 16.531 1.00 62.96 104 LEU A N 1
ATOM 613 C CA . LEU A 1 125 ? 37.014 -6.283 15.117 1.00 53.60 104 LEU A CA 1
ATOM 614 C C . LEU A 1 125 ? 37.651 -4.914 14.936 1.00 44.31 104 LEU A C 1
ATOM 615 O O . LEU A 1 125 ? 37.269 -3.967 15.626 1.00 43.81 104 LEU A O 1
ATOM 620 N N . THR A 1 126 ? 38.488 -4.805 13.886 1.00 36.68 105 THR A N 1
ATOM 621 C CA . THR A 1 126 ? 39.038 -3.558 13.406 1.00 37.29 105 THR A CA 1
ATOM 622 C C . THR A 1 126 ? 38.005 -2.752 12.634 1.00 41.33 105 THR A C 1
ATOM 623 O O . THR A 1 126 ? 37.015 -3.306 12.128 1.00 36.65 105 THR A O 1
ATOM 627 N N . VAL A 1 127 ? 38.346 -1.480 12.425 1.00 39.45 106 VAL A N 1
ATOM 628 C CA . VAL A 1 127 ? 37.531 -0.570 11.644 1.00 39.53 106 VAL A CA 1
ATOM 629 C C . VAL A 1 127 ? 37.405 -1.073 10.207 1.00 39.91 106 VAL A C 1
ATOM 630 O O . VAL A 1 127 ? 36.309 -1.086 9.622 1.00 31.29 106 VAL A O 1
ATOM 634 N N . GLU A 1 128 ? 38.522 -1.549 9.626 1.00 43.23 107 GLU A N 1
ATOM 635 C CA . GLU A 1 128 ? 38.486 -2.140 8.302 1.00 35.54 107 GLU A CA 1
ATOM 636 C C . GLU A 1 128 ? 37.505 -3.330 8.212 1.00 31.73 107 GLU A C 1
ATOM 637 O O . GLU A 1 128 ? 36.746 -3.443 7.230 1.00 35.11 107 GLU A O 1
ATOM 643 N N . GLN A 1 129 ? 37.507 -4.157 9.256 1.00 29.20 108 GLN A N 1
ATOM 644 C CA . GLN A 1 129 ? 36.670 -5.353 9.318 1.00 40.84 108 GLN A CA 1
ATOM 645 C C . GLN A 1 129 ? 35.209 -4.969 9.515 1.00 34.67 108 GLN A C 1
ATOM 646 O O . GLN A 1 129 ? 34.308 -5.576 8.978 1.00 29.37 108 GLN A O 1
ATOM 652 N N . ILE A 1 130 ? 34.986 -3.904 10.252 1.00 30.49 109 ILE A N 1
ATOM 653 C CA . ILE A 1 130 ? 33.637 -3.410 10.422 1.00 27.77 109 ILE A CA 1
ATOM 654 C C . ILE A 1 130 ? 33.071 -2.860 9.126 1.00 28.52 109 ILE A C 1
ATOM 655 O O . ILE A 1 130 ? 31.932 -3.214 8.748 1.00 25.26 109 ILE A O 1
ATOM 660 N N . GLU A 1 131 ? 33.857 -2.082 8.394 1.00 29.13 110 GLU A N 1
ATOM 661 C CA . GLU A 1 131 ? 33.541 -1.555 7.096 1.00 30.41 110 GLU A CA 1
ATOM 662 C C . GLU A 1 131 ? 33.273 -2.680 6.112 1.00 30.95 110 GLU A C 1
ATOM 663 O O . GLU A 1 131 ? 32.300 -2.643 5.341 1.00 25.19 110 GLU A O 1
ATOM 669 N N . ALA A 1 132 ? 34.136 -3.676 6.111 1.00 30.51 111 ALA A N 1
ATOM 670 C CA . ALA A 1 132 ? 33.920 -4.856 5.279 1.00 29.72 111 ALA A CA 1
ATOM 671 C C . ALA A 1 132 ? 32.582 -5.582 5.565 1.00 22.98 111 ALA A C 1
ATOM 672 O O . ALA A 1 132 ? 31.826 -5.930 4.656 1.00 27.23 111 ALA A O 1
ATOM 674 N N . MET A 1 133 ? 32.266 -5.778 6.827 1.00 26.42 112 MET A N 1
ATOM 675 C CA . MET A 1 133 ? 31.069 -6.456 7.232 1.00 25.63 112 MET A CA 1
ATOM 676 C C . MET A 1 133 ? 29.861 -5.639 6.744 1.00 28.93 112 MET A C 1
ATOM 677 O O . MET A 1 133 ? 28.895 -6.212 6.228 1.00 25.33 112 MET A O 1
ATOM 682 N N . LEU A 1 134 ? 29.890 -4.314 6.966 1.00 26.16 113 LEU A N 1
ATOM 683 C CA . LEU A 1 134 ? 28.786 -3.432 6.529 1.00 26.82 113 LEU A CA 1
ATOM 684 C C . LEU A 1 134 ? 28.591 -3.466 5.027 1.00 23.46 113 LEU A C 1
ATOM 685 O O . LEU A 1 134 ? 27.450 -3.543 4.569 1.00 24.64 113 LEU A O 1
ATOM 690 N N . THR A 1 135 ? 29.684 -3.403 4.245 1.00 26.37 114 THR A N 1
ATOM 691 C CA . THR A 1 135 ? 29.571 -3.509 2.771 1.00 27.16 114 THR A CA 1
ATOM 692 C C . THR A 1 135 ? 28.922 -4.841 2.381 1.00 22.23 114 THR A C 1
ATOM 693 O O . THR A 1 135 ? 28.016 -4.930 1.491 1.00 23.30 114 THR A O 1
ATOM 697 N N . LEU A 1 136 ? 29.460 -5.900 2.974 1.00 23.05 115 LEU A N 1
ATOM 698 C CA . LEU A 1 136 ? 28.915 -7.241 2.753 1.00 23.25 115 LEU A CA 1
ATOM 699 C C . LEU A 1 136 ? 27.414 -7.277 2.989 1.00 23.84 115 LEU A C 1
ATOM 700 O O . LEU A 1 136 ? 26.686 -7.852 2.170 1.00 22.74 115 LEU A O 1
ATOM 705 N N . CYS A 1 137 ? 26.948 -6.740 4.148 1.00 24.31 116 CYS A N 1
ATOM 706 C CA . CYS A 1 137 ? 25.527 -6.745 4.482 1.00 24.86 116 CYS A CA 1
ATOM 707 C C . CYS A 1 137 ? 24.774 -6.111 3.317 1.00 25.69 116 CYS A C 1
ATOM 708 O O . CYS A 1 137 ? 23.740 -6.624 2.898 1.00 21.69 116 CYS A O 1
ATOM 711 N N . VAL A 1 138 ? 25.227 -4.921 2.843 1.00 24.15 117 VAL A N 1
ATOM 712 C CA . VAL A 1 138 ? 24.479 -4.282 1.789 1.00 22.95 117 VAL A CA 1
ATOM 713 C C . VAL A 1 138 ? 24.415 -5.153 0.540 1.00 23.28 117 VAL A C 1
ATOM 714 O O . VAL A 1 138 ? 23.382 -5.225 -0.142 1.00 23.35 117 VAL A O 1
ATOM 718 N N . LYS A 1 139 ? 25.579 -5.645 0.090 1.00 23.05 118 LYS A N 1
ATOM 719 C CA . LYS A 1 139 ? 25.548 -6.548 -1.062 1.00 20.29 118 LYS A CA 1
ATOM 720 C C . LYS A 1 139 ? 24.600 -7.751 -0.921 1.00 22.17 118 LYS A C 1
ATOM 721 O O . LYS A 1 139 ? 23.867 -8.106 -1.872 1.00 24.51 118 LYS A O 1
ATOM 727 N N . LEU A 1 140 ? 24.541 -8.381 0.243 1.00 19.79 119 LEU A N 1
ATOM 728 C CA . LEU A 1 140 ? 23.659 -9.497 0.472 1.00 20.74 119 LEU A CA 1
ATOM 729 C C . LEU A 1 140 ? 22.210 -9.014 0.277 1.00 23.84 119 LEU A C 1
ATOM 730 O O . LEU A 1 140 ? 21.401 -9.711 -0.349 1.00 21.23 119 LEU A O 1
ATOM 735 N N . VAL A 1 141 ? 21.863 -7.854 0.880 1.00 23.93 120 VAL A N 1
ATOM 736 C CA . VAL A 1 141 ? 20.542 -7.217 0.736 1.00 19.96 120 VAL A CA 1
ATOM 737 C C . VAL A 1 141 ? 20.170 -6.901 -0.715 1.00 22.99 120 VAL A C 1
ATOM 738 O O . VAL A 1 141 ? 19.082 -7.272 -1.137 1.00 20.98 120 VAL A O 1
ATOM 742 N N . GLN A 1 142 ? 21.090 -6.323 -1.453 1.00 22.31 121 GLN A N 1
ATOM 743 C CA . GLN A 1 142 ? 20.913 -5.920 -2.845 1.00 20.93 121 GLN A CA 1
ATOM 744 C C . GLN A 1 142 ? 20.674 -7.136 -3.707 1.00 25.97 121 GLN A C 1
ATOM 745 O O . GLN A 1 142 ? 19.860 -7.016 -4.636 1.00 27.69 121 GLN A O 1
ATOM 751 N N . SER A 1 143 ? 21.252 -8.293 -3.315 1.00 24.09 122 SER A N 1
ATOM 752 C CA . SER A 1 143 ? 21.050 -9.532 -4.046 1.00 25.53 122 SER A CA 1
ATOM 753 C C . SER A 1 143 ? 19.716 -10.201 -3.774 1.00 27.80 122 SER A C 1
ATOM 754 O O . SER A 1 143 ? 19.441 -11.222 -4.374 1.00 25.23 122 SER A O 1
ATOM 757 N N . GLY A 1 144 ? 18.968 -9.748 -2.767 1.00 23.92 123 GLY A N 1
ATOM 758 C CA . GLY A 1 144 ? 17.652 -10.327 -2.490 1.00 24.91 123 GLY A CA 1
ATOM 759 C C . GLY A 1 144 ? 17.701 -11.749 -1.988 1.00 31.55 123 GLY A C 1
ATOM 760 O O . GLY A 1 144 ? 16.778 -12.548 -2.235 1.00 25.62 123 GLY A O 1
ATOM 761 N N . GLY A 1 145 ? 18.819 -12.144 -1.370 1.00 23.96 124 GLY A N 1
ATOM 762 C CA . GLY A 1 145 ? 18.890 -13.528 -0.970 1.00 24.05 124 GLY A CA 1
ATOM 763 C C . GLY A 1 145 ? 19.612 -14.437 -1.958 1.00 25.75 124 GLY A C 1
ATOM 764 O O . GLY A 1 145 ? 19.869 -15.568 -1.626 1.00 27.67 124 GLY A O 1
ATOM 765 N N . ASN A 1 146 ? 19.934 -13.925 -3.136 1.00 24.34 125 ASN A N 1
ATOM 766 C CA . ASN A 1 146 ? 20.532 -14.765 -4.163 1.00 26.93 125 ASN A CA 1
ATOM 767 C C . ASN A 1 146 ? 22.037 -14.889 -3.977 1.00 31.68 125 ASN A C 1
ATOM 768 O O . ASN A 1 146 ? 22.657 -15.736 -4.628 1.00 33.05 125 ASN A O 1
ATOM 773 N N . SER A 1 147 ? 22.642 -14.113 -3.088 1.00 26.09 126 SER A N 1
ATOM 774 C CA . SER A 1 147 ? 24.094 -14.246 -2.853 1.00 23.20 126 SER A CA 1
ATOM 775 C C . SER A 1 147 ? 24.374 -14.644 -1.407 1.00 26.83 126 SER A C 1
ATOM 776 O O . SER A 1 147 ? 23.550 -14.401 -0.554 1.00 23.54 126 SER A O 1
ATOM 779 N N . THR A 1 148 ? 25.557 -15.218 -1.128 1.00 26.08 127 THR A N 1
ATOM 780 C CA . THR A 1 148 ? 26.058 -15.514 0.181 1.00 24.47 127 THR A CA 1
ATOM 781 C C . THR A 1 148 ? 27.408 -14.836 0.385 1.00 21.48 127 THR A C 1
ATOM 782 O O . THR A 1 148 ? 28.054 -14.303 -0.517 1.00 24.95 127 THR A O 1
ATOM 786 N N . TYR A 1 149 ? 27.897 -14.880 1.608 1.00 21.90 128 TYR A N 1
ATOM 787 C CA . TYR A 1 149 ? 29.159 -14.216 1.937 1.00 21.77 128 TYR A CA 1
ATOM 788 C C . TYR A 1 149 ? 30.308 -14.757 1.075 1.00 23.26 128 TYR A C 1
ATOM 789 O O . TYR A 1 149 ? 31.226 -13.948 0.737 1.00 25.56 128 TYR A O 1
ATOM 798 N N . ARG A 1 150 ? 30.197 -16.030 0.667 1.00 22.01 129 ARG A N 1
ATOM 799 C CA . ARG A 1 150 ? 31.256 -16.618 -0.178 1.00 25.92 129 ARG A CA 1
ATOM 800 C C . ARG A 1 150 ? 31.325 -16.012 -1.566 1.00 27.58 129 ARG A C 1
ATOM 801 O O . ARG A 1 150 ? 32.352 -16.120 -2.268 1.00 26.25 129 ARG A O 1
ATOM 809 N N . ASP A 1 151 ? 30.307 -15.233 -1.963 1.00 26.13 130 ASP A N 1
ATOM 810 C CA . ASP A 1 151 ? 30.394 -14.533 -3.239 1.00 23.54 130 ASP A CA 1
ATOM 811 C C . ASP A 1 151 ? 31.270 -13.282 -3.212 1.00 23.46 130 ASP A C 1
ATOM 812 O O . ASP A 1 151 ? 31.509 -12.715 -4.280 1.00 25.29 130 ASP A O 1
ATOM 817 N N . TYR A 1 152 ? 31.773 -12.862 -2.039 1.00 22.91 131 TYR A N 1
ATOM 818 C CA . TYR A 1 152 ? 32.459 -11.585 -1.870 1.00 25.26 131 TYR A CA 1
ATOM 819 C C . TYR A 1 152 ? 33.818 -11.784 -1.230 1.00 28.02 131 TYR A C 1
ATOM 820 O O . TYR A 1 152 ? 34.157 -11.152 -0.227 1.00 24.18 131 TYR A O 1
ATOM 829 N N . PRO A 1 153 ? 34.689 -12.656 -1.790 1.00 28.94 132 PRO A N 1
ATOM 830 C CA . PRO A 1 153 ? 35.954 -12.902 -1.117 1.00 28.36 132 PRO A CA 1
ATOM 831 C C . PRO A 1 153 ? 36.764 -11.649 -0.960 1.00 30.70 132 PRO A C 1
ATOM 832 O O . PRO A 1 153 ? 37.536 -11.552 -0.007 1.00 32.36 132 PRO A O 1
ATOM 836 N N . GLU A 1 154 ? 36.579 -10.708 -1.900 1.00 31.45 133 GLU A N 1
ATOM 837 C CA . GLU A 1 154 ? 37.299 -9.439 -1.895 1.00 35.52 133 GLU A CA 1
ATOM 838 C C . GLU A 1 154 ? 36.970 -8.610 -0.661 1.00 36.88 133 GLU A C 1
ATOM 839 O O . GLU A 1 154 ? 37.726 -7.706 -0.318 1.00 33.97 133 GLU A O 1
ATOM 845 N N . LEU A 1 155 ? 35.807 -8.843 -0.041 1.00 30.00 134 LEU A N 1
ATOM 846 C CA . LEU A 1 155 ? 35.468 -8.153 1.171 1.00 27.03 134 LEU A CA 1
ATOM 847 C C . LEU A 1 155 ? 35.964 -8.965 2.350 1.00 28.37 134 LEU A C 1
ATOM 848 O O . LEU A 1 155 ? 36.260 -8.390 3.375 1.00 33.75 134 LEU A O 1
ATOM 853 N N . ILE A 1 156 ? 35.879 -10.314 2.303 1.00 25.40 135 ILE A N 1
ATOM 854 C CA . ILE A 1 156 ? 35.997 -11.107 3.516 1.00 29.39 135 ILE A CA 1
ATOM 855 C C . ILE A 1 156 ? 37.479 -11.519 3.685 1.00 25.11 135 ILE A C 1
ATOM 856 O O . ILE A 1 156 ? 37.780 -12.155 4.674 1.00 25.63 135 ILE A O 1
ATOM 861 N N . GLN A 1 157 ? 38.374 -11.059 2.795 1.00 28.32 136 GLN A N 1
ATOM 862 C CA . GLN A 1 157 ? 39.797 -11.411 2.906 1.00 29.85 136 GLN A CA 1
ATOM 863 C C . GLN A 1 157 ? 40.433 -10.829 4.186 1.00 32.84 136 GLN A C 1
ATOM 864 O O . GLN A 1 157 ? 41.457 -11.371 4.679 1.00 29.23 136 GLN A O 1
ATOM 870 N N . VAL A 1 158 ? 39.800 -9.796 4.787 1.00 30.44 137 VAL A N 1
ATOM 871 C CA . VAL A 1 158 ? 40.360 -9.134 5.966 1.00 34.68 137 VAL A CA 1
ATOM 872 C C . VAL A 1 158 ? 40.080 -9.880 7.277 1.00 33.25 137 VAL A C 1
ATOM 873 O O . VAL A 1 158 ? 40.690 -9.595 8.312 1.00 32.68 137 VAL A O 1
ATOM 877 N N . PHE A 1 159 ? 39.233 -10.903 7.261 1.00 25.32 138 PHE A N 1
ATOM 878 C CA . PHE A 1 159 ? 38.909 -11.685 8.452 1.00 28.34 138 PHE A CA 1
ATOM 879 C C . PHE A 1 159 ? 39.934 -12.813 8.648 1.00 36.49 138 PHE A C 1
ATOM 880 O O . PHE A 1 159 ? 40.450 -13.375 7.678 1.00 31.70 138 PHE A O 1
ATOM 888 N N . PRO A 1 160 ? 40.332 -13.113 9.900 1.00 37.28 139 PRO A N 1
ATOM 889 C CA . PRO A 1 160 ? 41.290 -14.184 10.156 1.00 40.01 139 PRO A CA 1
ATOM 890 C C . PRO A 1 160 ? 40.726 -15.595 10.006 1.00 37.08 139 PRO A C 1
ATOM 891 O O . PRO A 1 160 ? 41.498 -16.515 9.904 1.00 35.16 139 PRO A O 1
ATOM 895 N N . THR A 1 161 ? 39.396 -15.780 10.018 1.00 33.57 140 THR A N 1
ATOM 896 C CA . THR A 1 161 ? 38.781 -17.052 9.645 1.00 41.83 140 THR A CA 1
ATOM 897 C C . THR A 1 161 ? 37.366 -16.804 9.095 1.00 46.41 140 THR A C 1
ATOM 898 O O . THR A 1 161 ? 36.767 -15.799 9.441 1.00 31.28 140 THR A O 1
ATOM 902 N N . ILE A 1 162 ? 36.870 -17.697 8.225 1.00 35.34 141 ILE A N 1
ATOM 903 C CA . ILE A 1 162 ? 35.500 -17.659 7.755 1.00 42.23 141 ILE A CA 1
ATOM 904 C C . ILE A 1 162 ? 34.724 -18.916 8.175 1.00 44.72 141 ILE A C 1
ATOM 905 O O . ILE A 1 162 ? 33.788 -19.306 7.471 1.00 47.90 141 ILE A O 1
ATOM 910 N N . ASN A 1 163 ? 34.983 -19.489 9.354 1.00 37.60 142 ASN A N 1
ATOM 911 C CA . ASN A 1 163 ? 34.249 -20.712 9.724 1.00 44.61 142 ASN A CA 1
ATOM 912 C C . ASN A 1 163 ? 32.811 -20.410 10.199 1.00 54.04 142 ASN A C 1
ATOM 913 O O . ASN A 1 163 ? 32.443 -19.271 10.456 1.00 36.48 142 ASN A O 1
ATOM 918 N N . GLU A 1 164 ? 31.961 -21.442 10.291 1.00 53.18 143 GLU A N 1
ATOM 919 C CA . GLU A 1 164 ? 30.547 -21.160 10.475 1.00 50.01 143 GLU A CA 1
ATOM 920 C C . GLU A 1 164 ? 30.329 -20.876 11.967 1.00 35.37 143 GLU A C 1
ATOM 921 O O . GLU A 1 164 ? 29.238 -20.482 12.371 1.00 43.81 143 GLU A O 1
ATOM 927 N N . SER A 1 165 ? 31.362 -20.863 12.822 1.00 40.88 144 SER A N 1
ATOM 928 C CA . SER A 1 165 ? 31.151 -20.352 14.177 1.00 45.24 144 SER A CA 1
ATOM 929 C C . SER A 1 165 ? 31.317 -18.829 14.280 1.00 44.19 144 SER A C 1
ATOM 930 O O . SER A 1 165 ? 31.102 -18.261 15.358 1.00 43.79 144 SER A O 1
ATOM 933 N N . GLN A 1 166 ? 31.832 -18.163 13.243 1.00 35.15 145 GLN A N 1
ATOM 934 C CA . GLN A 1 166 ? 32.193 -16.763 13.394 1.00 33.00 145 GLN A CA 1
ATOM 935 C C . GLN A 1 166 ? 30.927 -15.879 13.466 1.00 32.27 145 GLN A C 1
ATOM 936 O O . GLN A 1 166 ? 30.013 -16.016 12.663 1.00 28.62 145 GLN A O 1
ATOM 942 N N . PRO A 1 167 ? 30.856 -14.881 14.369 1.00 36.53 146 PRO A N 1
ATOM 943 C CA . PRO A 1 167 ? 29.672 -14.003 14.468 1.00 41.36 146 PRO A CA 1
ATOM 944 C C . PRO A 1 167 ? 29.270 -13.313 13.171 1.00 38.71 146 PRO A C 1
ATOM 945 O O . PRO A 1 167 ? 28.109 -13.274 12.796 1.00 35.18 146 PRO A O 1
ATOM 949 N N . TRP A 1 168 ? 30.253 -12.814 12.444 1.00 37.70 147 TRP A N 1
ATOM 950 C CA . TRP A 1 168 ? 29.960 -12.126 11.212 1.00 41.31 147 TRP A CA 1
ATOM 951 C C . TRP A 1 168 ? 29.531 -13.074 10.089 1.00 37.66 147 TRP A C 1
ATOM 952 O O . TRP A 1 168 ? 28.819 -12.648 9.181 1.00 33.54 147 TRP A O 1
ATOM 963 N N . VAL A 1 169 ? 29.999 -14.328 10.102 1.00 30.65 148 VAL A N 1
ATOM 964 C CA . VAL A 1 169 ? 29.510 -15.289 9.154 1.00 30.39 148 VAL A CA 1
ATOM 965 C C . VAL A 1 169 ? 28.029 -15.529 9.416 1.00 27.56 148 VAL A C 1
ATOM 966 O O . VAL A 1 169 ? 27.238 -15.640 8.468 1.00 26.99 148 VAL A O 1
ATOM 970 N N . GLN A 1 170 ? 27.740 -15.815 10.674 1.00 29.23 149 GLN A N 1
ATOM 971 C CA . GLN A 1 170 ? 26.375 -16.070 11.081 1.00 25.10 149 GLN A CA 1
ATOM 972 C C . GLN A 1 170 ? 25.457 -14.918 10.743 1.00 30.20 149 GLN A C 1
ATOM 973 O O . GLN A 1 170 ? 24.344 -15.172 10.255 1.00 27.60 149 GLN A O 1
ATOM 979 N N . LEU A 1 171 ? 25.923 -13.678 10.957 1.00 27.29 150 LEU A N 1
ATOM 980 C CA . LEU A 1 171 ? 25.136 -12.504 10.612 1.00 25.60 150 LEU A CA 1
ATOM 981 C C . LEU A 1 171 ? 24.820 -12.441 9.107 1.00 28.42 150 LEU A C 1
ATOM 982 O O . LEU A 1 171 ? 23.686 -12.176 8.694 1.00 24.45 150 LEU A O 1
ATOM 987 N N . ALA A 1 172 ? 25.859 -12.704 8.292 1.00 26.38 151 ALA A N 1
ATOM 988 C CA . ALA A 1 172 ? 25.736 -12.771 6.866 1.00 25.05 151 ALA A CA 1
ATOM 989 C C . ALA A 1 172 ? 24.701 -13.795 6.458 1.00 25.87 151 ALA A C 1
ATOM 990 O O . ALA A 1 172 ? 23.841 -13.488 5.626 1.00 24.62 151 ALA A O 1
ATOM 992 N N . ASN A 1 173 ? 24.814 -15.010 6.989 1.00 25.64 152 ASN A N 1
ATOM 993 C CA . ASN A 1 173 ? 23.866 -16.056 6.662 1.00 24.14 152 ASN A CA 1
ATOM 994 C C . ASN A 1 173 ? 22.442 -15.693 7.132 1.00 22.31 152 ASN A C 1
ATOM 995 O O . ASN A 1 173 ? 21.498 -16.021 6.426 1.00 22.60 152 ASN A O 1
ATOM 1000 N N . ALA A 1 174 ? 22.307 -15.043 8.277 1.00 24.02 153 ALA A N 1
ATOM 1001 C CA . ALA A 1 174 ? 20.979 -14.648 8.724 1.00 26.49 153 ALA A CA 1
ATOM 1002 C C . ALA A 1 174 ? 20.381 -13.659 7.750 1.00 24.20 153 ALA A C 1
ATOM 1003 O O . ALA A 1 174 ? 19.208 -13.756 7.328 1.00 23.34 153 ALA A O 1
ATOM 1005 N N . LEU A 1 175 ? 21.220 -12.725 7.272 1.00 24.90 154 LEU A N 1
ATOM 1006 C CA . LEU A 1 175 ? 20.702 -11.764 6.328 1.00 25.61 154 LEU A CA 1
ATOM 1007 C C . LEU A 1 175 ? 20.306 -12.360 4.964 1.00 26.31 154 LEU A C 1
ATOM 1008 O O . LEU A 1 175 ? 19.251 -11.984 4.405 1.00 27.30 154 LEU A O 1
ATOM 1013 N N . THR A 1 176 ? 21.129 -13.275 4.422 1.00 26.44 155 THR A N 1
ATOM 1014 C CA . THR A 1 176 ? 20.785 -14.032 3.252 1.00 26.62 155 THR A CA 1
ATOM 1015 C C . THR A 1 176 ? 19.414 -14.661 3.452 1.00 25.65 155 THR A C 1
ATOM 1016 O O . THR A 1 176 ? 18.587 -14.547 2.521 1.00 25.73 155 THR A O 1
ATOM 1020 N N . LYS A 1 177 ? 19.278 -15.362 4.587 1.00 24.08 156 LYS A N 1
ATOM 1021 C CA . LYS A 1 177 ? 18.047 -16.098 4.814 1.00 27.62 156 LYS A CA 1
ATOM 1022 C C . LYS A 1 177 ? 16.837 -15.140 4.833 1.00 22.66 156 LYS A C 1
ATOM 1023 O O . LYS A 1 177 ? 15.777 -15.370 4.181 1.00 22.58 156 LYS A O 1
ATOM 1029 N N . PHE A 1 178 ? 16.957 -14.086 5.622 1.00 23.31 157 PHE A N 1
ATOM 1030 C CA . PHE A 1 178 ? 15.891 -13.109 5.787 1.00 25.46 157 PHE A CA 1
ATOM 1031 C C . PHE A 1 178 ? 15.508 -12.474 4.460 1.00 24.06 157 PHE A C 1
ATOM 1032 O O . PHE A 1 178 ? 14.324 -12.364 4.155 1.00 21.66 157 PHE A O 1
ATOM 1040 N N . CYS A 1 179 ? 16.515 -12.033 3.665 1.00 23.10 158 CYS A N 1
ATOM 1041 C CA . CYS A 1 179 ? 16.268 -11.415 2.382 1.00 23.61 158 CYS A CA 1
ATOM 1042 C C . CYS A 1 179 ? 15.523 -12.393 1.496 1.00 21.82 158 CYS A C 1
ATOM 1043 O O . CYS A 1 179 ? 14.628 -11.962 0.748 1.00 23.44 158 CYS A O 1
ATOM 1046 N N . SER A 1 180 ? 15.931 -13.677 1.463 1.00 21.49 159 SER A N 1
ATOM 1047 C CA . SER A 1 180 ? 15.227 -14.633 0.601 1.00 25.60 159 SER A CA 1
ATOM 1048 C C . SER A 1 180 ? 13.762 -14.736 1.024 1.00 23.84 159 SER A C 1
ATOM 1049 O O . SER A 1 180 ? 12.853 -14.841 0.164 1.00 24.13 159 SER A O 1
ATOM 1052 N N . GLU A 1 181 ? 13.504 -14.752 2.338 1.00 25.42 160 GLU A N 1
ATOM 1053 C CA . GLU A 1 181 ? 12.126 -14.854 2.866 1.00 26.67 160 GLU A CA 1
ATOM 1054 C C . GLU A 1 181 ? 11.302 -13.627 2.564 1.00 27.28 160 GLU A C 1
ATOM 1055 O O . GLU A 1 181 ? 10.164 -13.732 2.148 1.00 25.99 160 GLU A O 1
ATOM 1061 N N . VAL A 1 182 ? 11.889 -12.431 2.668 1.00 25.56 161 VAL A N 1
ATOM 1062 C CA . VAL A 1 182 ? 11.153 -11.237 2.303 1.00 25.77 161 VAL A CA 1
ATOM 1063 C C . VAL A 1 182 ? 10.685 -11.242 0.847 1.00 26.78 161 VAL A C 1
ATOM 1064 O O . VAL A 1 182 ? 9.600 -10.744 0.502 1.00 25.37 161 VAL A O 1
ATOM 1068 N N . GLN A 1 183 ? 11.566 -11.751 -0.043 1.00 26.05 162 GLN A N 1
ATOM 1069 C CA . GLN A 1 183 ? 11.278 -11.809 -1.460 1.00 30.99 162 GLN A CA 1
ATOM 1070 C C . GLN A 1 183 ? 9.988 -12.574 -1.727 1.00 34.15 162 GLN A C 1
ATOM 1071 O O . GLN A 1 183 ? 9.385 -12.324 -2.739 1.00 33.00 162 GLN A O 1
ATOM 1077 N N . LYS A 1 184 ? 9.550 -13.469 -0.817 1.00 31.54 163 LYS A N 1
ATOM 1078 C CA . LYS A 1 184 ? 8.313 -14.230 -0.994 1.00 34.81 163 LYS A CA 1
ATOM 1079 C C . LYS A 1 184 ? 7.062 -13.419 -0.627 1.00 37.77 163 LYS A C 1
ATOM 1080 O O . LYS A 1 184 ? 5.971 -13.899 -0.867 1.00 35.75 163 LYS A O 1
ATOM 1086 N N . PHE A 1 185 ? 7.194 -12.195 -0.075 1.00 28.46 164 PHE A N 1
ATOM 1087 C CA . PHE A 1 185 ? 6.064 -11.392 0.349 1.00 28.74 164 PHE A CA 1
ATOM 1088 C C . PHE A 1 185 ? 5.591 -10.651 -0.894 1.00 35.74 164 PHE A C 1
ATOM 1089 O O . PHE A 1 185 ? 6.417 -10.127 -1.660 1.00 31.60 164 PHE A O 1
ATOM 1097 N N . PRO A 1 186 ? 4.262 -10.654 -1.249 1.00 29.65 165 PRO A N 1
ATOM 1098 C CA . PRO A 1 186 ? 3.866 -9.910 -2.430 1.00 28.82 165 PRO A CA 1
ATOM 1099 C C . PRO A 1 186 ? 4.304 -8.441 -2.532 1.00 28.48 165 PRO A C 1
ATOM 1100 O O . PRO A 1 186 ? 4.699 -7.960 -3.578 1.00 30.92 165 PRO A O 1
ATOM 1104 N N . ALA A 1 187 ? 4.333 -7.777 -1.384 1.00 30.88 166 ALA A N 1
ATOM 1105 C CA . ALA A 1 187 ? 4.708 -6.377 -1.261 1.00 29.68 166 ALA A CA 1
ATOM 1106 C C . ALA A 1 187 ? 6.146 -6.168 -1.702 1.00 27.94 166 ALA A C 1
ATOM 1107 O O . ALA A 1 187 ? 6.493 -5.041 -2.077 1.00 25.37 166 ALA A O 1
ATOM 1109 N N . ALA A 1 188 ? 6.944 -7.240 -1.761 1.00 30.16 167 ALA A N 1
ATOM 1110 C CA . ALA A 1 188 ? 8.389 -7.097 -1.999 1.00 31.08 167 ALA A CA 1
ATOM 1111 C C . ALA A 1 188 ? 8.635 -6.711 -3.439 1.00 34.67 167 ALA A C 1
ATOM 1112 O O . ALA A 1 188 ? 9.594 -6.001 -3.726 1.00 28.29 167 ALA A O 1
ATOM 1114 N N . ALA A 1 189 ? 7.769 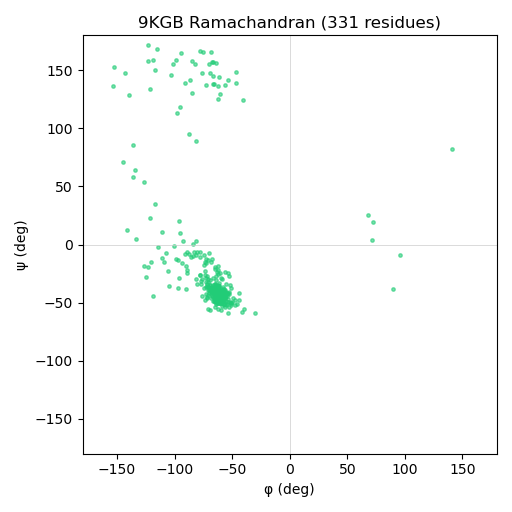-7.174 -4.375 1.00 30.56 168 ALA A N 1
ATOM 1115 C CA . ALA A 1 189 ? 7.969 -6.773 -5.770 1.00 33.04 168 ALA A CA 1
ATOM 1116 C C . ALA A 1 189 ? 7.839 -5.271 -5.973 1.00 26.52 168 ALA A C 1
ATOM 1117 O O . ALA A 1 189 ? 8.482 -4.739 -6.882 1.00 34.39 168 ALA A O 1
ATOM 1119 N N . ILE A 1 190 ? 7.119 -4.516 -5.147 1.00 28.70 169 ILE A N 1
ATOM 1120 C CA . ILE A 1 190 ? 7.065 -3.087 -5.285 1.00 30.58 169 ILE A CA 1
ATOM 1121 C C . ILE A 1 190 ? 8.042 -2.410 -4.341 1.00 28.12 169 ILE A C 1
ATOM 1122 O O . ILE A 1 190 ? 8.553 -1.379 -4.748 1.00 28.83 169 ILE A O 1
ATOM 1127 N N . TYR A 1 191 ? 8.237 -2.922 -3.100 1.00 27.26 170 TYR A N 1
ATOM 1128 C CA . TYR A 1 191 ? 8.850 -2.077 -2.064 1.00 27.52 170 TYR A CA 1
ATOM 1129 C C . TYR A 1 191 ? 10.218 -2.534 -1.568 1.00 25.15 170 TYR A C 1
ATOM 1130 O O . TYR A 1 191 ? 10.821 -1.825 -0.771 1.00 27.17 170 TYR A O 1
ATOM 1139 N N . TYR A 1 192 ? 10.725 -3.664 -2.063 1.00 25.66 171 TYR A N 1
ATOM 1140 C CA . TYR A 1 192 ? 11.995 -4.179 -1.580 1.00 24.28 171 TYR A CA 1
ATOM 1141 C C . TYR A 1 192 ? 13.078 -3.147 -1.774 1.00 24.73 171 TYR A C 1
ATOM 1142 O O . TYR A 1 192 ? 13.968 -3.027 -0.937 1.00 23.83 171 TYR A O 1
ATOM 1151 N N . SER A 1 193 ? 13.047 -2.469 -2.898 1.00 25.19 172 SER A N 1
ATOM 1152 C CA . SER A 1 193 ? 14.074 -1.461 -3.208 1.00 28.14 172 SER A CA 1
ATOM 1153 C C . SER A 1 193 ? 14.222 -0.377 -2.139 1.00 24.21 172 SER A C 1
ATOM 1154 O O . SER A 1 193 ? 15.322 0.084 -1.876 1.00 27.59 172 SER A O 1
ATOM 1157 N N . ILE A 1 194 ? 13.127 0.005 -1.491 1.00 26.79 173 ILE A N 1
ATOM 1158 C CA . ILE A 1 194 ? 13.150 0.913 -0.373 1.00 25.30 173 ILE A CA 1
ATOM 1159 C C . ILE A 1 194 ? 14.008 0.386 0.762 1.00 23.55 173 ILE A C 1
ATOM 1160 O O . ILE A 1 194 ? 14.827 1.145 1.305 1.00 23.05 173 ILE A O 1
ATOM 1165 N N . PHE A 1 195 ? 13.711 -0.860 1.178 1.00 24.34 174 PHE A N 1
ATOM 1166 C CA . PHE A 1 195 ? 14.555 -1.563 2.144 1.00 25.22 174 PHE A CA 1
ATOM 1167 C C . PHE A 1 195 ? 16.040 -1.591 1.753 1.00 22.74 174 PHE A C 1
ATOM 1168 O O . PHE A 1 195 ? 16.904 -1.289 2.577 1.00 21.16 174 PHE A O 1
ATOM 1176 N N . ALA A 1 196 ? 16.334 -1.978 0.493 1.00 23.31 175 ALA A N 1
ATOM 1177 C CA . ALA A 1 196 ? 17.724 -2.081 0.049 1.00 21.54 175 ALA A CA 1
ATOM 1178 C C . ALA A 1 196 ? 18.417 -0.703 0.107 1.00 22.03 175 ALA A C 1
ATOM 1179 O O . ALA A 1 196 ? 19.596 -0.596 0.503 1.00 23.49 175 ALA A O 1
ATOM 1181 N N . LYS A 1 197 ? 17.716 0.341 -0.347 1.00 21.21 176 LYS A N 1
ATOM 1182 C CA . LYS A 1 197 ? 18.236 1.708 -0.345 1.00 24.37 176 LYS A CA 1
ATOM 1183 C C . LYS A 1 197 ? 18.495 2.201 1.072 1.00 21.31 176 LYS A C 1
ATOM 1184 O O . LYS A 1 197 ? 19.558 2.789 1.344 1.00 22.33 176 LYS A O 1
ATOM 1190 N N A HIS A 1 198 ? 17.544 1.972 1.997 0.50 22.39 177 HIS A N 1
ATOM 1191 N N B HIS A 1 198 ? 17.513 1.962 1.962 0.50 22.88 177 HIS A N 1
ATOM 1192 C CA A HIS A 1 198 ? 17.748 2.373 3.379 0.50 23.08 177 HIS A CA 1
ATOM 1193 C CA B HIS A 1 198 ? 17.673 2.320 3.356 0.50 24.11 177 HIS A CA 1
ATOM 1194 C C A HIS A 1 198 ? 18.833 1.550 4.067 0.50 22.47 177 HIS A C 1
ATOM 1195 C C B HIS A 1 198 ? 18.854 1.591 3.986 0.50 23.02 177 HIS A C 1
ATOM 1196 O O A HIS A 1 198 ? 19.484 2.003 5.015 0.50 20.56 177 HIS A O 1
ATOM 1197 O O B HIS A 1 198 ? 19.572 2.163 4.815 0.50 22.32 177 HIS A O 1
ATOM 1210 N N . PHE A 1 199 ? 19.058 0.332 3.621 1.00 21.82 178 PHE A N 1
ATOM 1211 C CA . PHE A 1 199 ? 20.166 -0.463 4.162 1.00 24.34 178 PHE A CA 1
ATOM 1212 C C . PHE A 1 199 ? 21.510 0.174 3.790 1.00 23.14 178 PHE A C 1
ATOM 1213 O O . PHE A 1 199 ? 22.438 0.247 4.556 1.00 21.90 178 PHE A O 1
ATOM 1221 N N . GLU A 1 200 ? 21.638 0.637 2.535 1.00 22.18 179 GLU A N 1
ATOM 1222 C CA . GLU A 1 200 ? 22.756 1.400 2.052 1.00 22.99 179 GLU A CA 1
ATOM 1223 C C . GLU A 1 200 ? 22.940 2.708 2.835 1.00 21.87 179 GLU A C 1
ATOM 1224 O O . GLU A 1 200 ? 24.075 2.953 3.280 1.00 21.12 179 GLU A O 1
ATOM 1230 N N . LEU A 1 201 ? 21.863 3.423 3.096 1.00 25.61 180 LEU A N 1
ATOM 1231 C CA . LEU A 1 201 ? 22.017 4.612 3.926 1.00 29.22 180 LEU A CA 1
ATOM 1232 C C . LEU A 1 201 ? 22.493 4.275 5.352 1.00 29.43 180 LEU A C 1
ATOM 1233 O O . LEU A 1 201 ? 23.312 5.020 5.932 1.00 23.08 180 LEU A O 1
ATOM 1238 N N . TYR A 1 202 ? 21.968 3.188 5.953 1.00 23.77 181 TYR A N 1
ATOM 1239 C CA . TYR A 1 202 ? 22.455 2.708 7.227 1.00 27.88 181 TYR A CA 1
ATOM 1240 C C . TYR A 1 202 ? 23.923 2.342 7.271 1.00 25.26 181 TYR A C 1
ATOM 1241 O O . TYR A 1 202 ? 24.630 2.827 8.168 1.00 26.72 181 TYR A O 1
ATOM 1250 N N . ARG A 1 203 ? 24.429 1.702 6.211 1.00 24.24 182 ARG A N 1
ATOM 1251 C CA . ARG A 1 203 ? 25.851 1.464 6.077 1.00 29.74 182 ARG A CA 1
ATOM 1252 C C . ARG A 1 203 ? 26.668 2.768 6.016 1.00 29.49 182 ARG A C 1
ATOM 1253 O O . ARG A 1 203 ? 27.691 2.943 6.695 1.00 29.29 182 ARG A O 1
ATOM 1261 N N . GLU A 1 204 ? 26.234 3.653 5.133 1.00 26.78 183 GLU A N 1
ATOM 1262 C CA . GLU A 1 204 ? 26.864 4.967 4.935 1.00 28.11 183 GLU A CA 1
ATOM 1263 C C . GLU A 1 204 ? 26.957 5.718 6.256 1.00 28.03 183 GLU A C 1
ATOM 1264 O O . GLU A 1 204 ? 28.046 6.233 6.566 1.00 27.62 183 GLU A O 1
ATOM 1270 N N . ALA A 1 205 ? 25.849 5.741 7.029 1.00 25.17 184 ALA A N 1
ATOM 1271 C CA . ALA A 1 205 ? 25.787 6.426 8.304 1.00 27.84 184 ALA A CA 1
ATOM 1272 C C . ALA A 1 205 ? 26.735 5.819 9.345 1.00 31.87 184 ALA A C 1
ATOM 1273 O O . ALA A 1 205 ? 27.420 6.528 10.116 1.00 26.92 184 ALA A O 1
ATOM 1275 N N . HIS A 1 206 ? 26.800 4.502 9.370 1.00 30.72 185 HIS A N 1
ATOM 1276 C CA . HIS A 1 206 ? 27.787 3.791 10.189 1.00 31.64 185 HIS A CA 1
ATOM 1277 C C . HIS A 1 206 ? 29.213 4.110 9.786 1.00 33.68 185 HIS A C 1
ATOM 1278 O O . HIS A 1 206 ? 30.051 4.406 10.654 1.00 36.31 185 HIS A O 1
ATOM 1285 N N . CYS A 1 207 ? 29.529 4.052 8.485 1.00 32.34 186 CYS A N 1
ATOM 1286 C CA . CYS A 1 207 ? 30.846 4.446 7.997 1.00 33.55 186 CYS A CA 1
ATOM 1287 C C . CYS A 1 207 ? 31.216 5.874 8.410 1.00 38.97 186 CYS A C 1
ATOM 1288 O O . CYS A 1 207 ? 32.315 6.113 8.894 1.00 35.78 186 CYS A O 1
ATOM 1291 N N . THR A 1 208 ? 30.310 6.831 8.197 1.00 31.06 187 THR A N 1
ATOM 1292 C CA . THR A 1 208 ? 30.606 8.208 8.602 1.00 32.14 187 THR A CA 1
ATOM 1293 C C . THR A 1 208 ? 30.903 8.254 10.102 1.00 31.29 187 THR A C 1
ATOM 1294 O O . THR A 1 208 ? 31.799 8.980 10.581 1.00 37.07 187 THR A O 1
ATOM 1298 N N . GLU A 1 209 ? 30.124 7.545 10.914 1.00 28.98 188 GLU A N 1
ATOM 1299 C CA . GLU A 1 209 ? 30.349 7.565 12.343 1.00 29.47 188 GLU A CA 1
ATOM 1300 C C . GLU A 1 209 ? 31.732 7.024 12.735 1.00 35.89 188 GLU A C 1
ATOM 1301 O O . GLU A 1 209 ? 32.382 7.539 13.619 1.00 33.82 188 GLU A O 1
ATOM 1307 N N . LEU A 1 210 ? 32.203 5.968 12.078 1.00 36.44 189 LEU A N 1
ATOM 1308 C CA . LEU A 1 210 ? 33.574 5.508 12.298 1.00 37.14 189 LEU A CA 1
ATOM 1309 C C . LEU A 1 210 ? 34.585 6.572 11.908 1.00 38.49 189 LEU A C 1
ATOM 1310 O O . LEU A 1 210 ? 35.560 6.781 12.620 1.00 38.29 189 LEU A O 1
ATOM 1315 N N . HIS A 1 211 ? 34.370 7.267 10.785 1.00 37.55 190 HIS A N 1
ATOM 1316 C CA . HIS A 1 211 ? 35.263 8.332 10.361 1.00 40.61 190 HIS A CA 1
ATOM 1317 C C . HIS A 1 211 ? 35.263 9.468 11.385 1.00 46.35 190 HIS A C 1
ATOM 1318 O O . HIS A 1 211 ? 36.327 10.065 11.668 1.00 35.76 190 HIS A O 1
ATOM 1325 N N . TRP A 1 212 ? 34.068 9.832 11.903 1.00 35.37 191 TRP A N 1
ATOM 1326 C CA . TRP A 1 212 ? 34.029 10.854 12.944 1.00 30.52 191 TRP A CA 1
ATOM 1327 C C . TRP A 1 212 ? 34.734 10.333 14.196 1.00 35.33 191 TRP A C 1
ATOM 1328 O O . TRP A 1 212 ? 35.383 11.131 14.888 1.00 36.75 191 TRP A O 1
ATOM 1339 N N . THR A 1 213 ? 34.652 9.037 14.502 1.00 34.34 192 THR A N 1
ATOM 1340 C CA . THR A 1 213 ? 35.211 8.638 15.805 1.00 42.70 192 THR A CA 1
ATOM 1341 C C . THR A 1 213 ? 36.739 8.667 15.751 1.00 44.20 192 THR A C 1
ATOM 1342 O O . THR A 1 213 ? 37.439 9.252 16.606 1.00 40.17 192 THR A O 1
ATOM 1346 N N . GLN A 1 214 ? 37.254 8.052 14.684 1.00 44.05 193 GLN A N 1
ATOM 1347 C CA . GLN A 1 214 ? 38.664 8.178 14.339 1.00 44.01 193 GLN A CA 1
ATOM 1348 C C . GLN A 1 214 ? 39.129 9.633 14.461 1.00 47.06 193 GLN A C 1
ATOM 1349 O O . GLN A 1 214 ? 40.180 9.923 15.044 1.00 47.55 193 GLN A O 1
ATOM 1355 N N . ALA A 1 215 ? 38.375 10.588 13.893 1.00 46.00 194 ALA A N 1
ATOM 1356 C CA . ALA A 1 215 ? 38.821 11.975 13.923 1.00 40.43 194 ALA A CA 1
ATOM 1357 C C . ALA A 1 215 ? 38.863 12.487 15.380 1.00 49.98 194 ALA A C 1
ATOM 1358 O O . ALA A 1 215 ? 39.734 13.292 15.756 1.00 44.25 194 ALA A O 1
ATOM 1360 N N . VAL A 1 216 ? 37.902 12.062 16.207 1.00 42.77 195 VAL A N 1
ATOM 1361 C CA . VAL A 1 216 ? 37.893 12.458 17.632 1.00 45.86 195 VAL A CA 1
ATOM 1362 C C . VAL A 1 216 ? 39.181 12.000 18.319 1.00 40.90 195 VAL A C 1
ATOM 1363 O O . VAL A 1 216 ? 39.856 12.767 19.017 1.00 45.63 195 VAL A O 1
ATOM 1367 N N . LYS A 1 217 ? 39.610 10.764 18.056 1.00 50.41 196 LYS A N 1
ATOM 1368 C CA . LYS A 1 217 ? 40.812 10.215 18.673 1.00 48.82 196 LYS A CA 1
ATOM 1369 C C . LYS A 1 217 ? 42.043 10.980 18.208 1.00 48.82 196 LYS A C 1
ATOM 1370 O O . LYS A 1 217 ? 42.924 11.263 18.998 1.00 51.16 196 LYS A O 1
ATOM 1376 N N . GLU A 1 218 ? 42.088 11.326 16.923 1.00 46.59 197 GLU A N 1
ATOM 1377 C CA . GLU A 1 218 ? 43.251 11.992 16.348 1.00 55.94 197 GLU A CA 1
ATOM 1378 C C . GLU A 1 218 ? 43.249 13.490 16.651 1.00 64.28 197 GLU A C 1
ATOM 1379 O O . GLU A 1 218 ? 44.299 14.085 16.818 1.00 65.36 197 GLU A O 1
ATOM 1385 N N . MET A 1 219 ? 42.073 14.109 16.704 1.00 62.16 198 MET A N 1
ATOM 1386 C CA . MET A 1 219 ? 41.962 15.542 16.535 1.00 60.34 198 MET A CA 1
ATOM 1387 C C . MET A 1 219 ? 41.204 16.158 17.702 1.00 55.68 198 MET A C 1
ATOM 1388 O O . MET A 1 219 ? 41.255 17.367 17.890 1.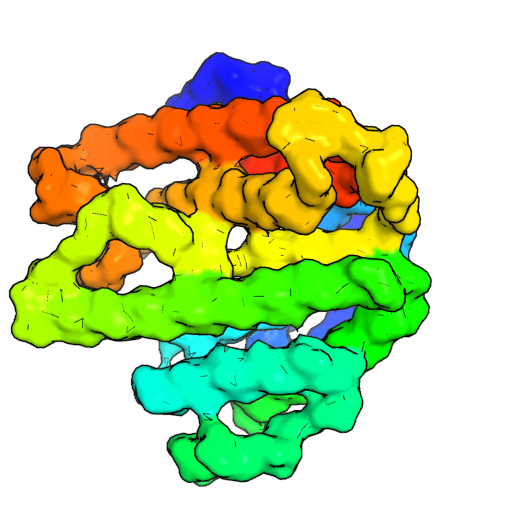00 49.75 198 MET A O 1
ATOM 1393 N N . GLY A 1 220 ? 40.462 15.341 18.447 1.00 64.84 199 GLY A N 1
ATOM 1394 C CA . GLY A 1 220 ? 39.585 15.852 19.491 1.00 55.94 199 GLY A CA 1
ATOM 1395 C C . GLY A 1 220 ? 38.344 16.589 18.958 1.00 61.29 199 GLY A C 1
ATOM 1396 O O . GLY A 1 220 ? 37.585 17.074 19.784 1.00 62.15 199 GLY A O 1
ATOM 1397 N N . SER A 1 221 ? 38.087 16.667 17.625 1.00 54.35 200 SER A N 1
ATOM 1398 C CA . SER A 1 221 ? 36.989 17.504 17.113 1.00 47.55 200 SER A CA 1
ATOM 1399 C C . SER A 1 221 ? 35.738 16.680 16.752 1.00 52.69 200 SER A C 1
ATOM 1400 O O . SER A 1 221 ? 35.847 15.490 16.480 1.00 53.59 200 SER A O 1
ATOM 1403 N N . TYR A 1 222 ? 34.557 17.326 16.780 1.00 49.63 201 TYR A N 1
ATOM 1404 C CA . TYR A 1 222 ? 33.268 16.658 16.607 1.00 44.81 201 TYR A CA 1
ATOM 1405 C C . TYR A 1 222 ? 32.462 17.255 15.452 1.00 44.31 201 TYR A C 1
ATOM 1406 O O . TYR A 1 222 ? 32.636 18.403 15.057 1.00 39.99 201 TYR A O 1
ATOM 1415 N N . PRO A 1 223 ? 31.501 16.493 14.873 1.00 36.54 202 PRO A N 1
ATOM 1416 C CA . PRO A 1 223 ? 30.491 17.108 14.024 1.00 32.74 202 PRO A CA 1
ATOM 1417 C C . PRO A 1 223 ? 29.632 17.984 14.940 1.00 32.20 202 PRO A C 1
ATOM 1418 O O . PRO A 1 223 ? 29.509 17.715 16.125 1.00 32.83 202 PRO A O 1
ATOM 1422 N N . THR A 1 224 ? 28.996 18.961 14.299 1.00 33.54 203 THR A N 1
ATOM 1423 C CA . THR A 1 224 ? 27.940 19.732 14.930 1.00 34.67 203 THR A CA 1
ATOM 1424 C C . THR A 1 224 ? 26.745 18.811 15.177 1.00 34.16 203 THR A C 1
ATOM 1425 O O . THR A 1 224 ? 26.641 17.727 14.573 1.00 29.05 203 THR A O 1
ATOM 1429 N N . TYR A 1 225 ? 25.910 19.202 16.135 1.00 29.64 204 TYR A N 1
ATOM 1430 C CA . TYR A 1 225 ? 24.650 18.525 16.400 1.00 28.54 204 TYR A CA 1
ATOM 1431 C C . TYR A 1 225 ? 23.918 18.271 15.084 1.00 29.94 204 TYR A C 1
ATOM 1432 O O . TYR A 1 225 ? 23.419 17.161 14.850 1.00 32.92 204 TYR A O 1
ATOM 1441 N N . GLU A 1 226 ? 23.742 19.316 14.242 1.00 28.05 205 GLU A N 1
ATOM 1442 C CA . GLU A 1 226 ? 22.939 19.196 13.021 1.00 32.18 205 GLU A CA 1
ATOM 1443 C C . GLU A 1 226 ? 23.565 18.161 12.051 1.00 30.29 205 GLU A C 1
ATOM 1444 O O . GLU A 1 226 ? 22.858 17.357 11.439 1.00 27.10 205 GLU A O 1
ATOM 1450 N N . GLN A 1 227 ? 24.870 18.221 11.836 1.00 29.26 206 GLN A N 1
ATOM 1451 C CA . GLN A 1 227 ? 25.573 17.251 10.993 1.00 28.99 206 GLN A CA 1
ATOM 1452 C C . GLN A 1 227 ? 25.407 15.820 11.516 1.00 29.94 206 GLN A C 1
ATOM 1453 O O . GLN A 1 227 ? 25.164 14.844 10.760 1.00 28.62 206 GLN A O 1
ATOM 1459 N N . TYR A 1 228 ? 25.616 15.702 12.817 1.00 26.13 207 TYR A N 1
ATOM 1460 C CA . TYR A 1 228 ? 25.426 14.450 13.517 1.00 27.10 207 TYR A CA 1
ATOM 1461 C C . TYR A 1 228 ? 24.057 13.821 13.294 1.00 29.14 207 TYR A C 1
ATOM 1462 O O . TYR A 1 228 ? 23.996 12.623 12.956 1.00 25.36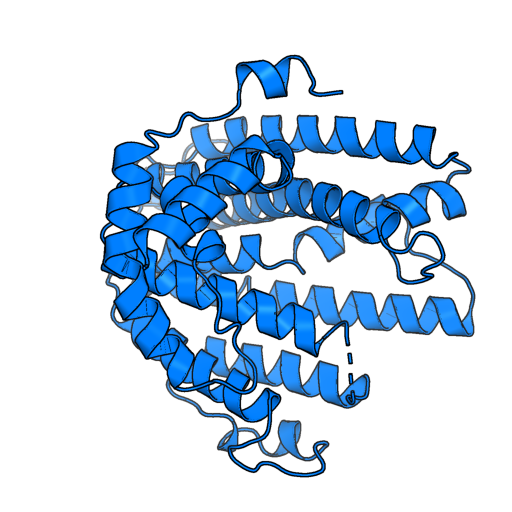 207 TYR A O 1
ATOM 1471 N N . LEU A 1 229 ? 22.972 14.578 13.552 1.00 23.87 208 LEU A N 1
ATOM 1472 C CA . LEU A 1 229 ? 21.665 14.006 13.496 1.00 25.30 208 LEU A CA 1
ATOM 1473 C C . LEU A 1 229 ? 21.310 13.672 12.059 1.00 27.01 208 LEU A C 1
ATOM 1474 O O . LEU A 1 229 ? 20.639 12.676 11.798 1.00 25.23 208 LEU A O 1
ATOM 1479 N N . LEU A 1 230 ? 21.766 14.500 11.123 1.00 26.26 209 LEU A N 1
ATOM 1480 C CA . LEU A 1 230 ? 21.411 14.267 9.738 1.00 24.41 209 LEU A CA 1
ATOM 1481 C C . LEU A 1 230 ? 21.926 12.861 9.317 1.00 24.78 209 LEU A C 1
ATOM 1482 O O . LEU A 1 230 ? 21.303 12.122 8.524 1.00 23.28 209 LEU A O 1
ATOM 1487 N N . ASN A 1 231 ? 23.161 12.551 9.740 1.00 25.04 210 ASN A N 1
ATOM 1488 C CA . ASN A 1 231 ? 23.792 11.257 9.473 1.00 24.90 210 ASN A CA 1
ATOM 1489 C C . ASN A 1 231 ? 23.109 10.163 10.299 1.00 23.05 210 ASN A C 1
ATOM 1490 O O . ASN A 1 231 ? 22.551 9.180 9.774 1.00 24.54 210 ASN A O 1
ATOM 1495 N N . SER A 1 232 ? 23.064 10.367 11.620 1.00 27.46 211 SER A N 1
ATOM 1496 C CA . SER A 1 232 ? 22.898 9.283 12.568 1.00 25.76 211 SER A CA 1
ATOM 1497 C C . SER A 1 232 ? 21.424 8.933 12.864 1.00 24.21 211 SER A C 1
ATOM 1498 O O . SER A 1 232 ? 21.120 7.862 13.435 1.00 25.80 211 SER A O 1
ATOM 1501 N N . ARG A 1 233 ? 20.471 9.745 12.362 1.00 22.51 212 ARG A N 1
ATOM 1502 C CA . ARG A 1 233 ? 19.088 9.305 12.213 1.00 20.55 212 ARG A CA 1
ATOM 1503 C C . ARG A 1 233 ? 18.965 8.008 11.411 1.00 20.81 212 ARG A C 1
ATOM 1504 O O . ARG A 1 233 ? 17.913 7.377 11.410 1.00 24.57 212 ARG A O 1
ATOM 1512 N N . LYS A 1 234 ? 19.943 7.714 10.561 1.00 20.45 213 LYS A N 1
ATOM 1513 C CA . LYS A 1 234 ? 19.855 6.587 9.642 1.00 20.82 213 LYS A CA 1
ATOM 1514 C C . LYS A 1 234 ? 20.603 5.333 10.133 1.00 24.30 213 LYS A C 1
ATOM 1515 O O . LYS A 1 234 ? 20.545 4.328 9.459 1.00 23.41 213 LYS A O 1
ATOM 1521 N N . SER A 1 235 ? 21.445 5.445 11.159 1.00 25.59 214 SER A N 1
ATOM 1522 C CA . SER A 1 235 ? 22.303 4.335 11.597 1.00 25.86 214 SER A CA 1
ATOM 1523 C C . SER A 1 235 ? 21.742 3.511 12.765 1.00 31.41 214 SER A C 1
ATOM 1524 O O . SER A 1 235 ? 22.461 2.717 13.408 1.00 38.74 214 SER A O 1
ATOM 1527 N N . ILE A 1 236 ? 20.449 3.574 12.987 1.00 29.97 215 ILE A N 1
ATOM 1528 C CA . ILE A 1 236 ? 19.844 2.776 14.031 1.00 40.01 215 ILE A CA 1
ATOM 1529 C C . ILE A 1 236 ? 18.890 1.767 13.416 1.00 34.60 215 ILE A C 1
ATOM 1530 O O . ILE A 1 236 ? 18.540 1.900 12.270 1.00 30.60 215 ILE A O 1
ATOM 1535 N N . ALA A 1 237 ? 18.430 0.798 14.220 1.00 31.32 216 ALA A N 1
ATOM 1536 C CA . ALA A 1 237 ? 17.688 -0.335 13.701 1.00 30.21 216 ALA A CA 1
ATOM 1537 C C . ALA A 1 237 ? 16.342 0.091 13.092 1.00 30.79 216 ALA A C 1
ATOM 1538 O O . ALA A 1 237 ? 15.910 -0.467 12.102 1.00 26.95 216 ALA A O 1
ATOM 1540 N N . ALA A 1 238 ? 15.624 1.001 13.776 1.00 34.08 217 ALA A N 1
ATOM 1541 C CA . ALA A 1 238 ? 14.187 1.180 13.614 1.00 42.20 217 ALA A CA 1
ATOM 1542 C C . ALA A 1 238 ? 13.811 1.513 12.177 1.00 42.65 217 ALA A C 1
ATOM 1543 O O . ALA A 1 238 ? 12.921 0.899 11.574 1.00 39.88 217 ALA A O 1
AT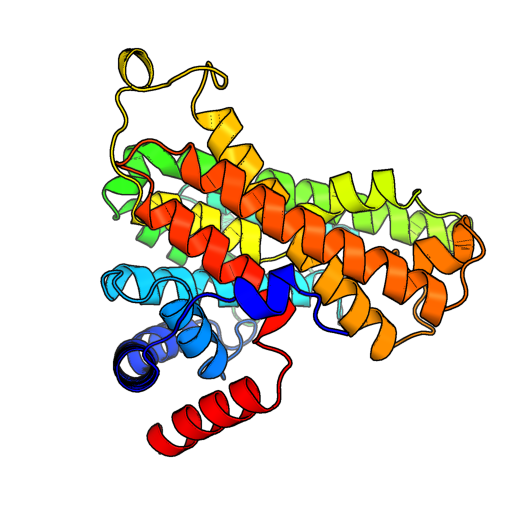OM 1545 N N . PRO A 1 239 ? 14.466 2.507 11.586 1.00 55.90 218 PRO A N 1
ATOM 1546 C CA . PRO A 1 239 ? 14.595 2.621 10.147 1.00 57.57 218 PRO A CA 1
ATOM 1547 C C . PRO A 1 239 ? 14.616 1.407 9.244 1.00 52.56 218 PRO A C 1
ATOM 1548 O O . PRO A 1 239 ? 13.832 1.368 8.290 1.00 44.12 218 PRO A O 1
ATOM 1552 N N . LEU A 1 240 ? 15.593 0.510 9.488 1.00 32.84 219 LEU A N 1
ATOM 1553 C CA . LEU A 1 240 ? 15.745 -0.700 8.738 1.00 31.82 219 LEU A CA 1
ATOM 1554 C C . LEU A 1 240 ? 14.448 -1.477 8.924 1.00 27.64 219 LEU A C 1
ATOM 1555 O O . LEU A 1 240 ? 14.026 -2.188 8.035 1.00 28.08 219 LEU A O 1
ATOM 1560 N N . VAL A 1 241 ? 14.024 -1.639 10.180 1.00 24.29 220 VAL A N 1
ATOM 1561 C CA . VAL A 1 241 ? 12.903 -2.538 10.417 1.00 21.17 220 VAL A CA 1
ATOM 1562 C C . VAL A 1 241 ? 11.664 -2.044 9.694 1.00 20.25 220 VAL A C 1
ATOM 1563 O O . VAL A 1 241 ? 10.937 -2.821 9.068 1.00 23.86 220 VAL A O 1
ATOM 1567 N N . GLU A 1 242 ? 11.388 -0.726 9.784 1.00 22.17 221 GLU A N 1
ATOM 1568 C CA . GLU A 1 242 ? 10.193 -0.147 9.146 1.00 22.57 221 GLU A CA 1
ATOM 1569 C C . GLU A 1 242 ? 10.287 -0.219 7.626 1.00 26.41 221 GLU A C 1
ATOM 1570 O O . GLU A 1 242 ? 9.275 -0.429 6.918 1.00 25.19 221 GLU A O 1
ATOM 1576 N N . SER A 1 243 ? 11.524 -0.066 7.085 1.00 24.11 222 SER A N 1
ATOM 1577 C CA . SER A 1 243 ? 11.634 -0.253 5.638 1.00 23.35 222 SER A CA 1
ATOM 1578 C C . SER A 1 243 ? 11.351 -1.698 5.269 1.00 23.64 222 SER A C 1
ATOM 1579 O O . SER A 1 243 ? 10.744 -2.008 4.209 1.00 25.23 222 SER A O 1
ATOM 1582 N N . SER A 1 244 ? 11.866 -2.642 6.086 1.00 24.28 223 SER A N 1
ATOM 1583 C CA . SER A 1 244 ? 11.579 -4.030 5.766 1.00 24.91 223 SER A CA 1
ATOM 1584 C C . SER A 1 244 ? 10.071 -4.287 5.880 1.00 24.32 223 SER A C 1
ATOM 1585 O O . SER A 1 244 ? 9.517 -5.124 5.162 1.00 23.46 223 SER A O 1
ATOM 1588 N N . LEU A 1 245 ? 9.432 -3.614 6.863 1.00 22.95 224 LEU A N 1
ATOM 1589 C CA . LEU A 1 245 ? 7.974 -3.799 7.042 1.00 26.92 224 LEU A CA 1
ATOM 1590 C C . LEU A 1 245 ? 7.209 -3.364 5.808 1.00 26.88 224 LEU A C 1
ATOM 1591 O O . LEU A 1 245 ? 6.270 -4.021 5.387 1.00 29.62 224 LEU A O 1
ATOM 1596 N N . LEU A 1 246 ? 7.669 -2.324 5.151 1.00 27.14 225 LEU A N 1
ATOM 1597 C CA . LEU A 1 246 ? 7.047 -1.855 3.921 1.00 26.65 225 LEU A CA 1
ATOM 1598 C C . LEU A 1 246 ? 7.105 -2.875 2.804 1.00 25.59 225 LEU A C 1
ATOM 1599 O O . LEU A 1 246 ? 6.176 -3.062 2.027 1.00 26.51 225 LEU A O 1
ATOM 1604 N N . ALA A 1 247 ? 8.199 -3.567 2.708 1.00 25.52 226 ALA A N 1
ATOM 1605 C CA . ALA A 1 247 ? 8.373 -4.674 1.780 1.00 23.66 226 ALA A CA 1
ATOM 1606 C C . ALA A 1 247 ? 7.549 -5.936 2.145 1.00 27.94 226 ALA A C 1
ATOM 1607 O O . ALA A 1 247 ? 7.552 -6.876 1.353 1.00 31.58 226 ALA A O 1
ATOM 1609 N N . MET A 1 248 ? 6.900 -5.932 3.327 1.00 25.16 227 MET A N 1
ATOM 1610 C CA . MET A 1 248 ? 6.040 -7.014 3.772 1.00 31.54 227 MET A CA 1
ATOM 1611 C C . MET A 1 248 ? 4.565 -6.635 3.652 1.00 32.77 227 MET A C 1
ATOM 1612 O O . MET A 1 248 ? 3.752 -7.531 3.388 1.00 35.37 227 MET A O 1
ATOM 1617 N N . VAL A 1 249 ? 4.215 -5.365 3.904 1.00 32.10 228 VAL A N 1
ATOM 1618 C CA . VAL A 1 249 ? 2.794 -4.993 4.051 1.00 35.94 228 VAL A CA 1
ATOM 1619 C C . VAL A 1 249 ? 2.363 -3.955 3.024 1.00 45.91 228 VAL A C 1
ATOM 1620 O O . VAL A 1 249 ? 1.138 -3.767 2.796 1.00 42.77 228 VAL A O 1
ATOM 1624 N N . GLY A 1 250 ? 3.337 -3.300 2.357 1.00 30.48 229 GLY A N 1
ATOM 1625 C CA . GLY A 1 250 ? 2.925 -2.178 1.558 1.00 28.93 229 GLY A CA 1
ATOM 1626 C C . GLY A 1 250 ? 2.062 -2.657 0.379 1.00 32.35 229 GLY A C 1
ATOM 1627 O O . GLY A 1 250 ? 2.324 -3.664 -0.273 1.00 36.26 229 GLY A O 1
ATOM 1628 N N . GLU A 1 251 ? 0.991 -1.930 0.102 1.00 30.80 230 GLU A N 1
ATOM 1629 C CA . GLU A 1 251 ? 0.149 -2.205 -1.068 1.00 33.23 230 GLU A CA 1
ATOM 1630 C C . GLU A 1 251 ? 0.481 -1.281 -2.247 1.00 34.43 230 GLU A C 1
ATOM 1631 O O . GLU A 1 251 ? 0.955 -0.171 -2.002 1.00 34.53 230 GLU A O 1
ATOM 1637 N N . PRO A 1 252 ? 0.121 -1.688 -3.491 1.00 39.60 231 PRO A N 1
ATOM 1638 C CA . PRO A 1 252 ? 0.328 -0.897 -4.708 1.00 42.25 231 PRO A CA 1
ATOM 1639 C C . PRO A 1 252 ? -0.334 0.475 -4.588 1.00 38.35 231 PRO A C 1
ATOM 1640 O O . PRO A 1 252 ? -1.355 0.623 -3.919 1.00 34.05 231 PRO A O 1
ATOM 1644 N N . VAL A 1 253 ? 0.389 1.508 -5.032 1.00 38.73 232 VAL A N 1
ATOM 1645 C CA . VAL A 1 253 ? -0.119 2.868 -5.094 1.00 38.93 232 VAL A CA 1
ATOM 1646 C C . VAL A 1 253 ? -0.004 3.257 -6.564 1.00 43.84 232 VAL A C 1
ATOM 1647 O O . VAL A 1 253 ? 0.961 2.901 -7.246 1.00 41.30 232 VAL A O 1
ATOM 1651 N N . ASP A 1 254 ? -1.083 3.842 -7.065 1.00 40.93 233 ASP A N 1
ATOM 1652 C CA . ASP A 1 254 ? -1.075 4.489 -8.367 1.00 40.29 233 ASP A CA 1
ATOM 1653 C C . ASP A 1 254 ? -0.482 5.875 -8.129 1.00 43.35 233 ASP A C 1
ATOM 1654 O O . ASP A 1 254 ? -1.220 6.797 -7.779 1.00 43.96 233 ASP A O 1
ATOM 1659 N N . SER A 1 255 ? 0.846 5.974 -8.226 1.00 45.25 234 SER A N 1
ATOM 1660 C CA . SER A 1 255 ? 1.581 7.156 -7.817 1.00 64.59 234 SER A CA 1
ATOM 1661 C C . SER A 1 255 ? 1.139 8.293 -8.708 1.00 67.73 234 SER A C 1
ATOM 1662 O O . SER A 1 255 ? 0.864 9.387 -8.219 1.00 74.38 234 SER A O 1
ATOM 1665 N N . GLU A 1 256 ? 1.064 7.968 -10.009 1.00 57.85 235 GLU A N 1
ATOM 1666 C CA . GLU A 1 256 ? 0.608 8.912 -11.010 1.00 54.92 235 GLU A CA 1
ATOM 1667 C C . GLU A 1 256 ? -0.583 9.685 -10.464 1.00 49.33 235 GLU A C 1
ATOM 1668 O O . GLU A 1 256 ? -0.504 10.911 -10.341 1.00 54.30 235 GLU A O 1
ATOM 1674 N N . PHE A 1 257 ? -1.652 8.958 -10.075 1.00 39.97 236 PHE A N 1
ATOM 1675 C CA . PHE A 1 257 ? -2.977 9.569 -9.942 1.00 45.45 236 PHE A CA 1
ATOM 1676 C C . PHE A 1 257 ? -3.384 9.690 -8.490 1.00 40.21 236 PHE A C 1
ATOM 1677 O O . PHE A 1 257 ? -4.325 10.395 -8.149 1.00 40.56 236 PHE A O 1
ATOM 1685 N N . SER A 1 258 ? -2.679 8.983 -7.611 1.00 38.56 237 SER A N 1
ATOM 1686 C CA . SER A 1 258 ? -3.042 8.963 -6.211 1.00 40.38 237 SER A CA 1
ATOM 1687 C C . SER A 1 258 ? -2.252 9.982 -5.363 1.00 38.96 237 SER A C 1
ATOM 1688 O O . SER A 1 258 ? -2.736 10.394 -4.314 1.00 40.42 237 SER A O 1
ATOM 1691 N N . LEU A 1 259 ? -1.023 10.326 -5.754 1.00 38.66 238 LEU A N 1
ATOM 1692 C CA . LEU A 1 259 ? -0.217 11.262 -4.963 1.00 36.76 238 LEU A CA 1
ATOM 1693 C C . LEU A 1 259 ? -0.857 12.648 -4.953 1.00 33.26 238 LEU A C 1
ATOM 1694 O O . LEU A 1 259 ? -1.110 13.134 -6.035 1.00 33.83 238 LEU A O 1
ATOM 1699 N N . LYS A 1 260 ? -0.869 13.324 -3.773 1.00 32.87 239 LYS A N 1
ATOM 1700 C CA . LYS A 1 260 ? -1.415 14.670 -3.627 1.00 31.28 239 LYS A CA 1
ATOM 1701 C C . LYS A 1 260 ? -0.344 15.670 -3.213 1.00 36.12 239 LYS A C 1
ATOM 1702 O O . LYS A 1 260 ? 0.661 15.273 -2.640 1.00 32.31 239 LYS A O 1
ATOM 1708 N N . PRO A 1 261 ? -0.475 16.957 -3.605 1.00 30.64 240 PRO A N 1
ATOM 1709 C CA . PRO A 1 261 ? 0.446 17.986 -3.141 1.00 31.45 240 PRO A CA 1
ATOM 1710 C C . PRO A 1 261 ? 0.456 17.908 -1.620 1.00 30.12 240 PRO A C 1
ATOM 1711 O O . PRO A 1 261 ? -0.599 17.738 -0.990 1.00 31.66 240 PRO A O 1
ATOM 1715 N N . PRO A 1 262 ? 1.618 18.094 -0.958 1.00 32.07 241 PRO A N 1
ATOM 1716 C CA . PRO A 1 262 ? 2.876 18.593 -1.570 1.00 36.23 241 PRO A CA 1
ATOM 1717 C C . PRO A 1 262 ? 3.961 17.634 -2.059 1.00 34.06 241 PRO A C 1
ATOM 1718 O O . PRO A 1 262 ? 5.039 18.072 -2.435 1.00 37.42 241 PRO A O 1
ATOM 1722 N N . TYR A 1 263 ? 3.662 16.320 -2.105 1.00 30.56 242 TYR A N 1
ATOM 1723 C CA . TYR A 1 263 ? 4.605 15.288 -2.530 1.00 25.73 242 TYR A CA 1
ATOM 1724 C C . TYR A 1 263 ? 4.357 14.918 -3.990 1.00 36.33 242 TYR A C 1
ATOM 1725 O O . TYR A 1 263 ? 3.350 14.249 -4.265 1.00 33.07 242 TYR A O 1
ATOM 1734 N N . ALA A 1 264 ? 5.306 15.219 -4.907 1.00 29.45 243 ALA A N 1
ATOM 1735 C CA . ALA A 1 264 ? 5.085 14.866 -6.306 1.00 29.62 243 ALA A CA 1
ATOM 1736 C C . ALA A 1 264 ? 5.596 13.472 -6.630 1.00 28.50 243 ALA A C 1
ATOM 1737 O O . ALA A 1 264 ? 5.445 12.980 -7.752 1.00 32.15 243 ALA A O 1
ATOM 1739 N N . ASN A 1 265 ? 6.267 12.833 -5.670 1.00 26.56 244 ASN A N 1
ATOM 1740 C CA . ASN A 1 265 ? 6.692 11.471 -5.824 1.00 27.76 244 ASN A CA 1
ATOM 1741 C C . ASN A 1 265 ? 6.539 10.792 -4.462 1.00 28.66 244 ASN A C 1
ATOM 1742 O O . ASN A 1 265 ? 6.768 11.400 -3.421 1.00 28.94 244 ASN A O 1
ATOM 1747 N N . LEU A 1 266 ? 6.233 9.504 -4.489 1.00 27.76 245 LEU A N 1
ATOM 1748 C CA . LEU A 1 266 ? 5.868 8.804 -3.270 1.00 25.87 245 LEU A CA 1
ATOM 1749 C C . LEU A 1 266 ? 7.132 8.409 -2.493 1.00 24.35 245 LEU A C 1
ATOM 1750 O O . LEU A 1 266 ? 7.159 8.387 -1.299 1.00 23.74 245 LEU A O 1
ATOM 1755 N N . GLU A 1 267 ? 8.237 8.182 -3.215 1.00 27.32 246 GLU A N 1
ATOM 1756 C CA . GLU A 1 267 ? 9.440 7.717 -2.580 1.00 27.59 246 GLU A CA 1
ATOM 1757 C C . GLU A 1 267 ? 9.866 8.728 -1.518 1.00 26.31 246 GLU A C 1
ATOM 1758 O O . GLU A 1 267 ? 10.405 8.322 -0.485 1.00 27.57 246 GLU A O 1
ATOM 1764 N N . THR A 1 268 ? 9.807 10.044 -1.844 1.00 23.57 247 THR A N 1
ATOM 1765 C CA . THR A 1 268 ? 10.258 11.073 -0.941 1.00 28.25 247 THR A CA 1
ATOM 1766 C C . THR A 1 268 ? 9.483 11.022 0.350 1.00 25.31 247 THR A C 1
ATOM 1767 O O . THR A 1 268 ? 10.015 11.297 1.384 1.00 24.24 247 THR A O 1
ATOM 1771 N N . LEU A 1 269 ? 8.144 10.890 0.301 1.00 24.51 248 LEU A N 1
ATOM 1772 C CA . LEU A 1 269 ? 7.349 10.827 1.508 1.00 24.11 248 LEU A CA 1
ATOM 1773 C C . LEU A 1 269 ? 7.780 9.636 2.380 1.00 20.13 248 LEU A C 1
ATOM 1774 O O . LEU A 1 269 ? 7.782 9.744 3.594 1.00 23.60 248 LEU A O 1
ATOM 1779 N N . ILE A 1 270 ? 7.955 8.471 1.761 1.00 22.49 249 ILE A N 1
ATOM 1780 C CA . ILE A 1 270 ? 8.327 7.232 2.459 1.00 22.16 249 ILE A CA 1
ATOM 1781 C C . ILE A 1 270 ? 9.696 7.444 3.087 1.00 25.51 249 ILE A C 1
ATOM 1782 O O . ILE A 1 270 ? 9.867 7.211 4.244 1.00 22.00 249 ILE A O 1
ATOM 1787 N N . ASP A 1 271 ? 10.615 8.054 2.323 1.00 23.03 250 ASP A N 1
ATOM 1788 C CA . ASP A 1 271 ? 11.940 8.440 2.880 1.00 26.21 250 ASP A CA 1
ATOM 1789 C C . ASP A 1 271 ? 11.780 9.299 4.126 1.00 25.34 250 ASP A C 1
ATOM 1790 O O . ASP A 1 271 ? 12.428 9.114 5.141 1.00 24.18 250 ASP A O 1
ATOM 1795 N N . GLU A 1 272 ? 10.974 10.366 4.023 1.00 25.03 251 GLU A N 1
ATOM 1796 C CA . GLU A 1 272 ? 10.787 11.275 5.096 1.00 21.81 251 GLU A CA 1
ATOM 1797 C C . GLU A 1 272 ? 10.236 10.601 6.347 1.00 23.05 251 GLU A C 1
ATOM 1798 O O . GLU A 1 272 ? 10.706 10.874 7.447 1.00 23.08 251 GLU A O 1
ATOM 1804 N N . VAL A 1 273 ? 9.247 9.749 6.189 1.00 25.84 252 VAL A N 1
ATOM 1805 C CA . VAL A 1 273 ? 8.734 8.995 7.324 1.00 22.87 252 VAL A CA 1
ATOM 1806 C C . VAL A 1 273 ? 9.861 8.196 7.976 1.00 19.75 252 VAL A C 1
ATOM 1807 O O . VAL A 1 273 ? 10.042 8.220 9.168 1.00 23.92 252 VAL A O 1
ATOM 1811 N N . LEU A 1 274 ? 10.733 7.536 7.190 1.00 22.22 253 LEU A N 1
ATOM 1812 C CA . LEU A 1 274 ? 11.811 6.792 7.775 1.00 22.75 253 LEU A CA 1
ATOM 1813 C C . LEU A 1 274 ? 12.872 7.644 8.424 1.00 23.10 253 LEU A C 1
ATOM 1814 O O . LEU A 1 274 ? 13.409 7.206 9.440 1.00 21.49 253 LEU A O 1
ATOM 1819 N N . LEU A 1 275 ? 13.153 8.837 7.849 1.00 23.48 254 LEU A N 1
ATOM 1820 C CA . LEU A 1 275 ? 14.138 9.735 8.436 1.00 21.80 254 LEU A CA 1
ATOM 1821 C C . LEU A 1 275 ? 13.624 10.344 9.732 1.00 22.33 254 LEU A C 1
ATOM 1822 O O . LEU A 1 275 ? 14.370 10.484 10.717 1.00 22.22 254 LEU A O 1
ATOM 1827 N N . ILE A 1 276 ? 12.354 10.678 9.735 1.00 24.97 255 ILE A N 1
ATOM 1828 C CA . ILE A 1 276 ? 11.798 11.331 10.915 1.00 25.79 255 ILE A CA 1
ATOM 1829 C C . ILE A 1 276 ? 11.567 10.274 12.015 1.00 23.67 255 ILE A C 1
ATOM 1830 O O . ILE A 1 276 ? 11.887 10.544 13.150 1.00 28.64 255 ILE A O 1
ATOM 1835 N N . CYS A 1 277 ? 11.212 9.058 11.660 1.00 23.13 256 CYS A N 1
ATOM 1836 C CA . CYS A 1 277 ? 11.127 7.955 12.621 1.00 24.39 256 CYS A CA 1
ATOM 1837 C C . CYS A 1 277 ? 12.474 7.825 13.340 1.00 24.39 256 CYS A C 1
ATOM 1838 O O . CYS A 1 277 ? 12.628 7.798 14.563 1.00 26.33 256 CYS A O 1
ATOM 1841 N N . GLY A 1 278 ? 13.544 7.738 12.537 1.00 22.64 257 GLY A N 1
ATOM 1842 C CA . GLY A 1 278 ? 14.892 7.523 13.047 1.00 23.79 257 GLY A CA 1
ATOM 1843 C C . GLY A 1 278 ? 15.419 8.705 13.869 1.00 24.11 257 GLY A C 1
ATOM 1844 O O . GLY A 1 278 ? 16.329 8.511 14.679 1.00 27.48 257 GLY A O 1
ATOM 1845 N N . SER A 1 279 ? 14.969 9.925 13.574 1.00 25.79 258 SER A N 1
ATOM 1846 C CA . SER A 1 279 ? 15.466 11.147 14.195 1.00 26.25 258 SER A CA 1
ATOM 1847 C C . SER A 1 279 ? 15.031 11.150 15.674 1.00 29.28 258 SER A C 1
ATOM 1848 O O . SER A 1 279 ? 15.866 11.372 16.559 1.00 26.0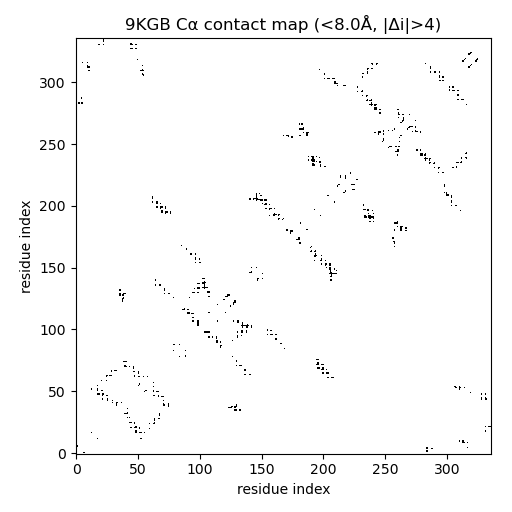0 258 SER A O 1
ATOM 1851 N N . SER A 1 280 ? 13.780 10.825 15.935 1.00 28.36 259 SER A N 1
ATOM 1852 C CA . SER A 1 280 ? 13.299 10.792 17.328 1.00 31.02 259 SER A CA 1
ATOM 1853 C C . SER A 1 280 ? 14.013 9.691 18.116 1.00 33.91 259 SER A C 1
ATOM 1854 O O . SER A 1 280 ? 14.575 9.948 19.197 1.00 30.79 259 SER A O 1
ATOM 1857 N N . ILE A 1 281 ? 14.195 8.502 17.491 1.00 26.44 260 ILE A N 1
ATOM 1858 C CA . ILE A 1 281 ? 14.696 7.348 18.161 1.00 26.58 260 ILE A CA 1
ATOM 1859 C C . ILE A 1 281 ? 16.171 7.536 18.385 1.00 26.02 260 ILE A C 1
ATOM 1860 O O . ILE A 1 281 ? 16.651 7.115 19.406 1.00 29.16 260 ILE A O 1
ATOM 1865 N N . ARG A 1 282 ? 16.918 8.150 17.411 1.00 26.25 261 ARG A N 1
ATOM 1866 C CA . ARG A 1 282 ? 18.318 8.398 17.631 1.00 27.34 261 ARG A CA 1
ATOM 1867 C C . ARG A 1 282 ? 18.510 9.230 18.895 1.00 29.60 261 ARG A C 1
ATOM 1868 O O . ARG A 1 282 ? 19.432 8.970 19.690 1.00 34.13 261 ARG A O 1
ATOM 1876 N N . LEU A 1 283 ? 17.745 10.276 19.002 1.00 28.25 262 LEU A N 1
ATOM 1877 C CA . LEU A 1 283 ? 17.924 11.180 20.131 1.00 30.96 262 LEU A CA 1
ATOM 1878 C C . LEU A 1 283 ? 17.640 10.474 21.467 1.00 39.47 262 LEU A C 1
ATOM 1879 O O . LEU A 1 283 ? 18.438 10.635 22.394 1.00 36.37 262 LEU A O 1
ATOM 1884 N N . ALA A 1 284 ? 16.543 9.702 21.559 1.00 38.31 263 ALA A N 1
ATOM 1885 C CA . ALA A 1 284 ? 16.217 8.942 22.767 1.00 35.27 263 ALA A CA 1
ATOM 1886 C C . ALA A 1 284 ? 17.292 7.900 23.094 1.00 39.81 263 ALA A C 1
ATOM 1887 O O . ALA A 1 284 ? 17.792 7.810 24.224 1.00 35.61 263 ALA A O 1
ATOM 1889 N N . ASN A 1 285 ? 17.751 7.139 22.102 1.00 34.30 264 ASN A N 1
ATOM 1890 C CA . ASN A 1 285 ? 18.827 6.200 22.334 1.00 36.81 264 ASN A CA 1
ATOM 1891 C C . ASN A 1 285 ? 20.074 6.925 22.855 1.00 44.46 264 ASN A C 1
ATOM 1892 O O . ASN A 1 285 ? 20.812 6.366 23.664 1.00 36.07 264 ASN A O 1
ATOM 1897 N N . ASP A 1 286 ? 20.403 8.074 22.254 1.00 33.65 265 ASP A N 1
ATOM 1898 C CA . ASP A 1 286 ? 21.580 8.861 22.614 1.00 38.81 265 ASP A CA 1
ATOM 1899 C C . ASP A 1 286 ? 21.588 9.293 24.089 1.00 37.19 265 ASP A C 1
ATOM 1900 O O . ASP A 1 286 ? 22.633 9.311 24.760 1.00 33.16 265 ASP A O 1
ATOM 1905 N N . ILE A 1 287 ? 20.427 9.648 24.604 1.00 31.97 266 ILE A N 1
ATOM 1906 C CA . ILE A 1 287 ? 20.302 10.007 25.998 1.00 33.07 266 ILE A CA 1
ATOM 1907 C C . ILE A 1 287 ? 20.612 8.789 26.859 1.00 40.69 266 ILE A C 1
ATOM 1908 O O . ILE A 1 287 ? 21.443 8.854 27.754 1.00 37.96 266 ILE A O 1
ATOM 1913 N N . ARG A 1 288 ? 19.976 7.640 26.528 1.00 37.34 267 ARG A N 1
ATOM 1914 C CA . ARG A 1 288 ? 20.223 6.390 27.225 1.00 36.21 267 ARG A CA 1
ATOM 1915 C C . ARG A 1 288 ? 21.706 6.015 27.191 1.00 40.44 267 ARG A C 1
ATOM 1916 O O . ARG A 1 288 ? 22.276 5.731 28.244 1.00 38.51 267 ARG A O 1
ATOM 1924 N N . SER A 1 289 ? 22.344 5.944 26.006 1.00 34.21 268 SER A N 1
ATOM 1925 C CA . SER A 1 289 ? 23.755 5.628 25.926 1.00 32.25 268 SER A CA 1
ATOM 1926 C C . SER A 1 289 ? 24.613 6.555 26.787 1.00 33.50 268 SER A C 1
ATOM 1927 O O . SER A 1 289 ? 25.585 6.086 27.375 1.00 32.99 268 SER A O 1
ATOM 1930 N N . PHE A 1 290 ? 24.351 7.859 26.750 1.00 35.88 269 PHE A N 1
ATOM 1931 C CA . PHE A 1 290 ? 25.175 8.807 27.481 1.00 39.79 269 PHE A CA 1
ATOM 1932 C C . PHE A 1 290 ? 25.065 8.587 28.998 1.00 39.33 269 PHE A C 1
ATOM 1933 O O . PHE A 1 290 ? 26.075 8.459 29.667 1.00 46.37 269 PHE A O 1
ATOM 1941 N N . GLU A 1 291 ? 23.829 8.575 29.517 1.00 40.90 270 GLU A N 1
ATOM 1942 C CA . GLU A 1 291 ? 23.513 8.170 30.888 1.00 39.06 270 GLU A CA 1
ATOM 1943 C C . GLU A 1 291 ? 24.224 6.899 31.356 1.00 41.59 270 GLU A C 1
ATOM 1944 O O . GLU A 1 291 ? 24.698 6.864 32.480 1.00 48.63 270 GLU A O 1
ATOM 1950 N N . ARG A 1 292 ? 24.341 5.855 30.520 1.00 39.12 271 ARG A N 1
ATOM 1951 C CA . ARG A 1 292 ? 25.025 4.645 30.932 1.00 44.56 271 ARG A CA 1
ATOM 1952 C C . ARG A 1 292 ? 26.535 4.826 30.868 1.00 45.21 271 ARG A C 1
ATOM 1953 O O . ARG A 1 292 ? 27.208 4.100 31.572 1.00 47.53 271 ARG A O 1
ATOM 1961 N N . GLU A 1 293 ? 27.102 5.713 30.017 1.00 40.55 272 GLU A N 1
ATOM 1962 C CA . GLU A 1 293 ? 28.556 5.862 30.018 1.00 40.76 272 GLU A CA 1
ATOM 1963 C C . GLU A 1 293 ? 28.927 7.329 29.738 1.00 41.40 272 GLU A C 1
ATOM 1964 O O . GLU A 1 293 ? 29.400 7.656 28.646 1.00 39.44 272 GLU A O 1
ATOM 1970 N N . PRO A 1 294 ? 28.714 8.290 30.666 1.00 40.10 273 PRO A N 1
ATOM 1971 C CA . PRO A 1 294 ? 28.869 9.701 30.321 1.00 37.56 273 PRO A CA 1
ATOM 1972 C C . PRO A 1 294 ? 30.282 10.068 29.893 1.00 37.86 273 PRO A C 1
ATOM 1973 O O . PRO A 1 294 ? 30.501 11.093 29.223 1.00 38.51 273 PRO A O 1
ATOM 1977 N N . GLN A 1 295 ? 31.234 9.229 30.309 1.00 39.25 274 GLN A N 1
ATOM 1978 C CA . GLN A 1 295 ? 32.621 9.541 30.060 1.00 40.03 274 GLN A CA 1
ATOM 1979 C C . GLN A 1 295 ? 33.019 9.083 28.662 1.00 42.91 274 GLN A C 1
ATOM 1980 O O . GLN A 1 295 ? 34.185 9.271 28.291 1.00 42.85 274 GLN A O 1
ATOM 1986 N N . ALA A 1 296 ? 32.068 8.495 27.898 1.00 39.63 275 ALA A N 1
ATOM 1987 C CA . ALA A 1 296 ? 32.427 7.970 26.585 1.00 34.00 275 ALA A CA 1
ATOM 1988 C C . ALA A 1 296 ? 32.733 9.159 25.702 1.00 32.65 275 ALA A C 1
ATOM 1989 O O . ALA A 1 296 ? 32.149 10.197 25.898 1.00 34.65 275 ALA A O 1
ATOM 1991 N N . TYR A 1 297 ? 33.655 8.967 24.768 1.00 34.87 276 TYR A N 1
ATOM 1992 C CA . TYR A 1 297 ? 34.057 10.018 23.837 1.00 37.44 276 TYR A CA 1
ATOM 1993 C C . TYR A 1 297 ? 33.363 9.954 22.470 1.00 41.78 276 TYR A C 1
ATOM 1994 O O . TYR A 1 297 ? 33.482 10.908 21.646 1.00 32.84 276 TYR A O 1
ATOM 2003 N N . GLN A 1 298 ? 32.694 8.820 22.179 1.00 45.81 277 GLN A N 1
ATOM 2004 C CA . GLN A 1 298 ? 32.170 8.563 20.828 1.00 46.10 277 GLN A CA 1
ATOM 2005 C C . GLN A 1 298 ? 31.138 9.628 20.494 1.00 33.83 277 GLN A C 1
ATOM 2006 O O . GLN A 1 298 ? 30.341 9.973 21.366 1.00 31.55 277 GLN A O 1
ATOM 2012 N N . PRO A 1 299 ? 31.132 10.210 19.281 1.00 32.08 278 PRO A N 1
ATOM 2013 C CA . PRO A 1 299 ? 30.062 11.119 18.864 1.00 27.98 278 PRO A CA 1
ATOM 2014 C C . PRO A 1 299 ? 28.721 10.596 19.318 1.00 29.76 278 PRO A C 1
ATOM 2015 O O . PRO A 1 299 ? 28.369 9.433 19.033 1.00 33.73 278 PRO A O 1
ATOM 2019 N N . ASN A 1 300 ? 28.037 11.493 20.064 1.00 31.53 279 ASN A N 1
ATOM 2020 C CA . ASN A 1 300 ? 26.734 11.296 20.702 1.00 28.77 279 ASN A CA 1
ATOM 2021 C C . ASN A 1 300 ? 26.074 12.662 20.849 1.00 32.14 279 ASN A C 1
ATOM 2022 O O . ASN A 1 300 ? 26.766 13.658 21.122 1.00 32.15 279 ASN A O 1
ATOM 2027 N N . SER A 1 301 ? 24.769 12.777 20.536 1.00 34.91 280 SER A N 1
ATOM 2028 C CA . SER A 1 301 ? 24.153 14.110 20.418 1.00 33.91 280 SER A CA 1
ATOM 2029 C C . SER A 1 301 ? 24.188 14.879 21.732 1.00 39.36 280 SER A C 1
ATOM 2030 O O . SER A 1 301 ? 24.304 16.083 21.673 1.00 32.86 280 SER A O 1
ATOM 2033 N N . LEU A 1 302 ? 23.964 14.204 22.880 1.00 37.84 281 LEU A N 1
ATOM 2034 C CA . LEU A 1 302 ? 24.123 14.836 24.194 1.00 33.51 281 LEU A CA 1
ATOM 2035 C C . LEU A 1 302 ? 25.558 15.321 24.361 1.00 38.94 281 LEU A C 1
ATOM 2036 O O . LEU A 1 302 ? 25.800 16.511 24.508 1.00 40.09 281 LEU A O 1
ATOM 2041 N N . LEU A 1 303 ? 26.522 14.420 24.219 1.00 35.20 282 LEU A N 1
ATOM 2042 C CA . LEU A 1 303 ? 27.908 14.821 24.340 1.00 38.40 282 LEU A CA 1
ATOM 2043 C C . LEU A 1 303 ? 28.209 15.989 23.389 1.00 40.57 282 LEU A C 1
ATOM 2044 O O . LEU A 1 303 ? 28.879 16.950 23.774 1.00 34.31 282 LEU A O 1
ATOM 2049 N N . ILE A 1 304 ? 27.689 15.953 22.156 1.00 39.52 283 ILE A N 1
ATOM 2050 C CA . ILE A 1 304 ? 28.033 16.987 21.188 1.00 36.40 283 ILE A CA 1
ATOM 2051 C C . ILE A 1 304 ? 27.553 18.353 21.705 1.00 39.57 283 ILE A C 1
ATOM 2052 O O . ILE A 1 304 ? 28.216 19.385 21.501 1.00 36.62 283 ILE A O 1
ATOM 2057 N N . LEU A 1 305 ? 26.391 18.374 22.345 1.00 34.89 284 LEU A N 1
ATOM 2058 C CA . LEU A 1 305 ? 25.804 19.638 22.756 1.00 39.93 284 LEU A CA 1
ATOM 2059 C C . LEU A 1 305 ? 26.617 20.249 23.913 1.00 37.30 284 LEU A C 1
ATOM 2060 O O . LEU A 1 305 ? 26.895 21.453 23.927 1.00 36.02 284 LEU A O 1
ATOM 2065 N N . MET A 1 306 ? 27.111 19.369 24.795 1.00 38.56 285 MET A N 1
ATOM 2066 C CA . MET A 1 306 ? 28.003 19.738 25.900 1.00 36.76 285 MET A CA 1
ATOM 2067 C C . MET A 1 306 ? 29.354 20.223 25.382 1.00 41.12 285 MET A C 1
ATOM 2068 O O . MET A 1 306 ? 29.827 21.300 25.741 1.00 49.55 285 MET A O 1
ATOM 2073 N N . LEU A 1 307 ? 29.957 19.457 24.470 1.00 38.40 286 LEU A N 1
ATOM 2074 C CA . LEU A 1 307 ? 31.307 19.775 24.008 1.00 38.61 286 LEU A CA 1
ATOM 2075 C C . LEU A 1 307 ? 31.305 20.921 23.014 1.00 41.15 286 LEU A C 1
ATOM 2076 O O . LEU A 1 307 ? 32.314 21.598 22.821 1.00 43.40 286 LEU A O 1
ATOM 2081 N N . THR A 1 308 ? 30.244 21.062 22.233 1.00 39.22 287 THR A N 1
ATOM 2082 C CA . THR A 1 308 ? 30.356 21.977 21.098 1.00 45.25 287 THR A CA 1
ATOM 2083 C C . THR A 1 308 ? 29.494 23.221 21.286 1.00 40.49 287 THR A C 1
ATOM 2084 O O . THR A 1 308 ? 29.635 24.116 20.449 1.00 44.56 287 THR A O 1
ATOM 2088 N N . GLN A 1 309 ? 28.598 23.230 22.276 1.00 44.29 288 GLN A N 1
ATOM 2089 C CA . GLN A 1 309 ? 27.635 24.309 22.434 1.00 54.16 288 GLN A CA 1
ATOM 2090 C C . GLN A 1 309 ? 27.563 24.789 23.880 1.00 50.50 288 GLN A C 1
ATOM 2091 O O . GLN A 1 309 ? 26.702 25.609 24.203 1.00 49.07 288 GLN A O 1
ATOM 2097 N N . GLY A 1 310 ? 28.437 24.241 24.723 1.00 50.10 289 GLY A N 1
ATOM 2098 C CA . GLY A 1 310 ? 28.621 24.663 26.110 1.00 55.50 289 GLY A CA 1
ATOM 2099 C C . GLY A 1 310 ? 27.503 24.277 27.079 1.00 53.76 289 GLY A C 1
ATOM 2100 O O . GLY A 1 310 ? 27.447 24.856 28.157 1.00 42.28 289 GLY A O 1
ATOM 2101 N N . CYS A 1 311 ? 26.648 23.292 26.753 1.00 47.71 290 CYS A N 1
ATOM 2102 C CA . CYS A 1 311 ? 25.535 22.935 27.627 1.00 44.56 290 CYS A CA 1
ATOM 2103 C C . CYS A 1 311 ? 25.996 22.129 28.838 1.00 47.01 290 CYS A C 1
ATOM 2104 O O . CYS A 1 311 ? 26.969 21.384 28.755 1.00 41.37 290 CYS A O 1
ATOM 2107 N N . SER A 1 312 ? 25.317 22.283 29.979 1.00 41.91 291 SER A N 1
ATOM 2108 C CA . SER A 1 312 ? 25.429 21.276 31.018 1.00 51.45 291 SER A CA 1
ATOM 2109 C C . SER A 1 312 ? 24.748 20.019 30.499 1.00 41.82 291 SER A C 1
ATOM 2110 O O . SER A 1 312 ? 23.911 20.129 29.608 1.00 40.14 291 SER A O 1
ATOM 2113 N N . GLN A 1 313 ? 24.984 18.888 31.171 1.00 44.07 292 GLN A N 1
ATOM 2114 C CA . GLN A 1 313 ? 24.217 17.683 30.912 1.00 48.06 292 GLN A CA 1
ATOM 2115 C C . GLN A 1 313 ? 22.706 17.968 30.999 1.00 49.51 292 GLN A C 1
ATOM 2116 O O . GLN A 1 313 ? 21.979 17.505 30.131 1.00 41.47 292 GLN A O 1
ATOM 2122 N N . LYS A 1 314 ? 22.207 18.739 31.993 1.00 40.81 293 LYS A N 1
ATOM 2123 C CA . LYS A 1 314 ? 20.768 18.911 32.128 1.00 46.99 293 LYS A CA 1
ATOM 2124 C C . LYS A 1 314 ? 20.263 19.815 31.018 1.00 45.62 293 LYS A C 1
ATOM 2125 O O . LYS A 1 314 ? 19.177 19.591 30.491 1.00 51.25 293 LYS A O 1
ATOM 2127 N N . GLU A 1 315 ? 21.048 20.835 30.642 1.00 40.61 294 GLU A N 1
ATOM 2128 C CA . GLU A 1 315 ? 20.637 21.687 29.550 1.00 38.99 294 GLU A CA 1
ATOM 2129 C C . GLU A 1 315 ? 20.531 20.883 28.246 1.00 50.65 294 GLU A C 1
ATOM 2130 O O . GLU A 1 315 ? 19.504 20.923 27.584 1.00 45.15 294 GLU A O 1
ATOM 2136 N N . ALA A 1 316 ? 21.638 20.215 27.881 1.00 44.40 295 ALA A N 1
ATOM 2137 C CA . ALA A 1 316 ? 21.720 19.231 26.798 1.00 39.10 295 ALA A CA 1
ATOM 2138 C C . ALA A 1 316 ? 20.497 18.306 26.731 1.00 40.95 295 ALA A C 1
ATOM 2139 O O . ALA A 1 316 ? 19.853 18.184 25.696 1.00 44.50 295 ALA A O 1
ATOM 2141 N N . GLU A 1 317 ? 20.185 17.639 27.838 1.00 38.24 296 GLU A N 1
ATOM 2142 C CA . GLU A 1 317 ? 19.128 16.661 27.862 1.00 45.42 296 GLU A CA 1
ATOM 2143 C C . GLU A 1 317 ? 17.799 17.352 27.588 1.00 46.66 296 GLU A C 1
ATOM 2144 O O . GLU A 1 317 ? 16.899 16.816 26.950 1.00 42.68 296 GLU A O 1
ATOM 2150 N N . ALA A 1 318 ? 17.655 18.570 28.084 1.00 51.74 297 ALA A N 1
ATOM 2151 C CA . ALA A 1 318 ? 16.394 19.270 27.923 1.00 45.77 297 ALA A CA 1
ATOM 2152 C C . ALA A 1 318 ? 16.202 19.709 26.464 1.00 41.43 297 ALA A C 1
ATOM 2153 O O . ALA A 1 318 ? 15.109 19.703 25.959 1.00 34.98 297 ALA A O 1
ATOM 2155 N N . ILE A 1 319 ? 17.263 20.098 25.737 1.00 37.93 298 ILE A N 1
ATOM 2156 C CA . ILE A 1 319 ? 17.134 20.395 24.299 1.00 34.97 298 ILE A CA 1
ATOM 2157 C C . ILE A 1 319 ? 16.745 19.108 23.530 1.00 35.36 298 ILE A C 1
ATOM 2158 O O . ILE A 1 319 ? 15.791 19.114 22.785 1.00 39.98 298 ILE A O 1
ATOM 2163 N N . LEU A 1 320 ? 17.436 17.986 23.769 1.00 36.08 299 LEU A N 1
ATOM 2164 C CA . LEU A 1 320 ? 17.095 16.730 23.100 1.00 34.45 299 LEU A CA 1
ATOM 2165 C C . LEU A 1 320 ? 15.652 16.318 23.354 1.00 37.41 299 LEU A C 1
ATOM 2166 O O . LEU A 1 320 ? 14.951 15.829 22.461 1.00 37.60 299 LEU A O 1
ATOM 2171 N N . LEU A 1 321 ? 15.162 16.540 24.571 1.00 40.39 300 LEU A N 1
ATOM 2172 C CA . LEU A 1 321 ? 13.832 16.079 24.908 1.00 33.93 300 LEU A CA 1
ATOM 2173 C C . LEU A 1 321 ? 12.792 16.822 24.093 1.00 30.25 300 LEU A C 1
ATOM 2174 O O . LEU A 1 321 ? 11.748 16.248 23.730 1.00 37.91 300 LEU A O 1
ATOM 2179 N N . LYS A 1 322 ? 12.988 18.131 23.870 1.00 37.54 301 LYS A N 1
ATOM 2180 C CA . LYS A 1 322 ? 12.065 18.915 23.049 1.00 33.19 301 LYS A CA 1
ATOM 2181 C C . LYS A 1 322 ? 12.148 18.540 21.570 1.00 31.10 301 LYS A C 1
ATOM 2182 O O . LYS A 1 322 ? 11.159 18.628 20.817 1.00 34.39 301 LYS A O 1
ATOM 2188 N N . GLU A 1 323 ? 13.391 18.287 21.086 1.00 36.86 302 GLU A N 1
ATOM 2189 C CA . GLU A 1 323 ? 13.556 17.857 19.694 1.00 32.60 302 GLU A CA 1
ATOM 2190 C C . GLU A 1 323 ? 12.767 16.560 19.463 1.00 31.68 302 GLU A C 1
ATOM 2191 O O . GLU A 1 323 ? 12.001 16.433 18.476 1.00 32.65 302 GLU A O 1
ATOM 2197 N N . ILE A 1 324 ? 12.862 15.685 20.480 1.00 31.73 303 ILE A N 1
ATOM 2198 C CA . ILE A 1 324 ? 12.161 14.406 20.418 1.00 33.22 303 ILE A CA 1
ATOM 2199 C C . ILE A 1 324 ? 10.676 14.602 20.227 1.00 30.92 303 ILE A C 1
ATOM 2200 O O . ILE A 1 324 ? 10.035 14.142 19.306 1.00 30.75 303 ILE A O 1
ATOM 2205 N N . ASP A 1 325 ? 10.142 15.477 21.047 1.00 32.39 304 ASP A N 1
ATOM 2206 C CA . ASP A 1 325 ? 8.771 15.884 20.947 1.00 31.29 304 ASP A CA 1
ATOM 2207 C C . ASP A 1 325 ? 8.390 16.436 19.595 1.00 28.95 304 ASP A C 1
ATOM 2208 O O . ASP A 1 325 ? 7.313 16.162 19.062 1.00 33.42 304 ASP A O 1
ATOM 2213 N N . THR A 1 326 ? 9.221 17.327 19.045 1.00 32.91 305 THR A N 1
ATOM 2214 C CA . THR A 1 326 ? 8.920 17.874 17.746 1.00 33.78 305 THR A CA 1
ATOM 2215 C C . THR A 1 326 ? 8.863 16.773 16.666 1.00 31.23 305 THR A C 1
ATOM 2216 O O . THR A 1 326 ? 8.029 16.821 15.733 1.00 29.63 305 THR A O 1
ATOM 2220 N N . TYR A 1 327 ? 9.837 15.880 16.701 1.00 34.30 306 TYR A N 1
ATOM 2221 C CA . TYR A 1 327 ? 9.903 14.817 15.675 1.00 27.77 306 TYR A CA 1
ATOM 2222 C C . TYR A 1 327 ? 8.766 13.818 15.836 1.00 29.41 306 TYR A C 1
ATOM 2223 O O . TYR A 1 327 ? 8.270 13.344 14.822 1.00 31.05 306 TYR A O 1
ATOM 2232 N N . LEU A 1 328 ? 8.290 13.608 17.097 1.00 28.75 307 LEU A N 1
ATOM 2233 C CA . LEU A 1 328 ? 7.070 12.824 17.247 1.00 28.84 307 LEU A CA 1
ATOM 2234 C C . LEU A 1 328 ? 5.895 13.558 16.634 1.00 34.27 307 LEU A C 1
ATOM 2235 O O . LEU A 1 328 ? 5.054 12.922 15.985 1.00 30.76 307 LEU A O 1
ATOM 2240 N N . GLN A 1 329 ? 5.833 14.907 16.769 1.00 34.61 308 GLN A N 1
ATOM 2241 C CA . GLN A 1 329 ? 4.775 15.660 16.098 1.00 35.60 308 GLN A CA 1
ATOM 2242 C C . GLN A 1 329 ? 4.857 15.599 14.591 1.00 32.51 308 GLN A C 1
ATOM 2243 O O . GLN A 1 329 ? 3.851 15.403 13.855 1.00 31.20 308 GLN A O 1
ATOM 2249 N N . LYS A 1 330 ? 6.068 15.739 14.083 1.00 32.66 309 LYS A N 1
ATOM 2250 C CA . LYS A 1 330 ? 6.253 15.651 12.643 1.00 31.39 309 LYS A CA 1
ATOM 2251 C C . LYS A 1 330 ? 5.869 14.265 12.062 1.00 27.64 309 LYS A C 1
ATOM 2252 O O . LYS A 1 330 ? 5.266 14.190 10.979 1.00 30.58 309 LYS A O 1
ATOM 2258 N N . ILE A 1 331 ? 6.159 13.148 12.775 1.00 27.08 310 ILE A N 1
ATOM 2259 C CA . ILE A 1 331 ? 5.846 11.887 12.139 1.00 34.04 310 ILE A CA 1
ATOM 2260 C C . ILE A 1 331 ? 4.326 11.716 12.109 1.00 36.53 310 ILE A C 1
ATOM 2261 O O . ILE A 1 331 ? 3.789 11.167 11.174 1.00 34.02 310 ILE A O 1
ATOM 2266 N N . GLU A 1 332 ? 3.631 12.290 13.081 1.00 31.50 311 GLU A N 1
ATOM 2267 C CA . GLU A 1 332 ? 2.169 12.236 12.989 1.00 36.97 311 GLU A CA 1
ATOM 2268 C C . GLU A 1 332 ? 1.659 12.951 11.754 1.00 35.69 311 GLU A C 1
ATOM 2269 O O . GLU A 1 332 ? 0.786 12.451 11.073 1.00 35.47 311 GLU A O 1
ATOM 2275 N N . THR A 1 333 ? 2.171 14.158 11.489 1.00 37.36 312 THR A N 1
ATOM 2276 C CA . THR A 1 333 ? 1.798 14.909 10.294 1.00 35.25 312 THR A CA 1
ATOM 2277 C C . THR A 1 333 ? 2.085 14.110 9.040 1.00 40.61 312 THR A C 1
ATOM 2278 O O . THR A 1 333 ? 1.274 14.042 8.135 1.00 34.50 312 THR A O 1
ATOM 2282 N N . LEU A 1 334 ? 3.314 13.593 8.927 1.00 31.31 313 LEU A N 1
ATOM 2283 C CA . LEU A 1 334 ? 3.688 12.879 7.714 1.00 32.92 313 LEU A CA 1
ATOM 2284 C C . LEU A 1 334 ? 2.801 11.665 7.482 1.00 30.30 313 LEU A C 1
ATOM 2285 O O . LEU A 1 334 ? 2.316 11.519 6.353 1.00 31.89 313 LEU A O 1
ATOM 2290 N N . ILE A 1 335 ? 2.584 10.826 8.519 1.00 31.29 314 ILE A N 1
ATOM 2291 C CA . ILE A 1 335 ? 1.828 9.594 8.268 1.00 34.38 314 ILE A CA 1
ATOM 2292 C C . ILE A 1 335 ? 0.383 9.903 7.842 1.00 31.97 314 ILE A C 1
ATOM 2293 O O . ILE A 1 335 ? -0.148 9.220 6.935 1.00 32.64 314 ILE A O 1
ATOM 2298 N N . SER A 1 336 ? -0.140 11.067 8.280 1.00 33.21 315 SER A N 1
ATOM 2299 C CA . SER A 1 336 ? -1.492 11.514 7.902 1.00 39.40 315 SER A CA 1
ATOM 2300 C C . SER A 1 336 ? -1.596 11.794 6.394 1.00 43.94 315 SER A C 1
ATOM 2301 O O . SER A 1 336 ? -2.709 11.768 5.850 1.00 41.58 315 SER A O 1
ATOM 2304 N N . LEU A 1 337 ? -0.433 12.029 5.716 1.00 38.34 316 LEU A N 1
ATOM 2305 C CA . LEU A 1 337 ? -0.321 12.367 4.314 1.00 33.50 316 LEU A CA 1
ATOM 2306 C C . LEU A 1 337 ? -0.169 11.130 3.414 1.00 35.31 316 LEU A C 1
ATOM 2307 O O . LEU A 1 337 ? -0.224 11.225 2.175 1.00 32.36 316 LEU A O 1
ATOM 2312 N N . LEU A 1 338 ? 0.007 9.946 4.018 1.00 31.74 317 LEU A N 1
ATOM 2313 C CA . LEU A 1 338 ? 0.218 8.762 3.204 1.00 33.83 317 LEU A CA 1
ATOM 2314 C C . LEU A 1 338 ? -1.048 8.420 2.397 1.00 33.29 317 LEU A C 1
ATOM 2315 O O . LEU A 1 338 ? -2.127 8.478 2.949 1.00 35.11 317 LEU A O 1
ATOM 2320 N N . PRO A 1 339 ? -0.927 7.901 1.171 1.00 36.75 318 PRO A N 1
ATOM 2321 C CA . PRO A 1 339 ? -1.995 7.166 0.498 1.00 38.13 318 PRO A CA 1
ATOM 2322 C C . PRO A 1 339 ? -2.611 6.144 1.444 1.00 46.34 318 PRO A C 1
ATOM 2323 O O . PRO A 1 339 ? -1.899 5.480 2.183 1.00 32.60 318 PRO A O 1
ATOM 2327 N N . SER A 1 340 ? -3.953 5.997 1.423 1.00 38.33 319 SER A N 1
ATOM 2328 C CA . SER A 1 340 ? -4.613 5.007 2.254 1.00 38.28 319 SER A CA 1
ATOM 2329 C C . SER A 1 340 ? -4.037 3.584 2.087 1.00 38.89 319 SER A C 1
ATOM 2330 O O . SER A 1 340 ? -4.030 2.775 3.005 1.00 35.95 319 SER A O 1
ATOM 2333 N N . SER A 1 341 ? -3.464 3.219 0.952 1.00 35.79 320 SER A N 1
ATOM 2334 C CA . SER A 1 341 ? -2.910 1.887 0.855 1.00 47.50 320 SER A CA 1
ATOM 2335 C C . SER A 1 341 ? -1.582 1.736 1.640 1.00 43.72 320 SER A C 1
ATOM 2336 O O . SER A 1 341 ? -1.188 0.608 1.910 1.00 40.89 320 SER A O 1
ATOM 2339 N N . LEU A 1 342 ? -0.992 2.836 2.160 1.00 33.63 321 LEU A N 1
ATOM 2340 C CA . LEU A 1 342 ? 0.159 2.761 3.073 1.00 35.65 321 LEU A CA 1
ATOM 2341 C C . LEU A 1 342 ? -0.199 3.187 4.506 1.00 33.59 321 LEU A C 1
ATOM 2342 O O . LEU A 1 342 ? 0.647 3.417 5.343 1.00 30.40 321 LEU A O 1
ATOM 2347 N N . SER A 1 343 ? -1.476 3.367 4.873 1.00 35.52 322 SER A N 1
ATOM 2348 C CA . SER A 1 343 ? -1.635 4.064 6.149 1.00 31.33 322 SER A CA 1
ATOM 2349 C C . SER A 1 343 ? -1.321 3.115 7.334 1.00 36.31 322 SER A C 1
ATOM 2350 O O . SER A 1 343 ? -0.905 3.536 8.433 1.00 42.14 322 SER A O 1
ATOM 2353 N N . THR A 1 344 ? -1.571 1.832 7.114 1.00 36.74 323 THR A N 1
ATOM 2354 C CA . THR A 1 344 ? -1.247 0.752 8.036 1.00 45.74 323 THR A CA 1
ATOM 2355 C C . THR A 1 344 ? 0.267 0.619 8.218 1.00 34.48 323 THR A C 1
ATOM 2356 O O . THR A 1 344 ? 0.700 0.654 9.356 1.00 34.49 323 THR A O 1
ATOM 2360 N N . TRP A 1 345 ? 1.066 0.681 7.136 1.00 35.40 324 TRP A N 1
ATOM 2361 C CA . TRP A 1 345 ? 2.508 0.804 7.322 1.00 26.00 324 TRP A CA 1
ATOM 2362 C C . TRP A 1 345 ? 2.862 2.053 8.148 1.00 26.00 324 TRP A C 1
ATOM 2363 O O . TRP A 1 345 ? 3.696 2.096 9.088 1.00 28.87 324 TRP A O 1
ATOM 2374 N N . GLY A 1 346 ? 2.212 3.183 7.832 1.00 29.01 325 GLY A N 1
ATOM 2375 C CA . GLY A 1 346 ? 2.566 4.453 8.472 1.00 28.17 325 GLY A CA 1
ATOM 2376 C C . GLY A 1 346 ? 2.360 4.409 9.976 1.00 26.66 325 GLY A C 1
ATOM 2377 O O . GLY A 1 346 ? 3.139 4.930 10.771 1.00 31.96 325 GLY A O 1
ATOM 2378 N N . ASP A 1 347 ? 1.273 3.772 10.322 1.00 31.70 326 ASP A N 1
ATOM 2379 C CA . ASP A 1 347 ? 0.905 3.637 11.709 1.00 34.51 326 ASP A CA 1
ATOM 2380 C C . ASP A 1 347 ? 1.964 2.813 12.439 1.00 31.12 326 ASP A C 1
ATOM 2381 O O . ASP A 1 347 ? 2.277 3.159 13.567 1.00 33.11 326 ASP A O 1
ATOM 2386 N N . SER A 1 348 ? 2.564 1.790 11.802 1.00 31.18 327 SER A N 1
ATOM 2387 C CA . SER A 1 348 ? 3.637 1.069 12.483 1.00 28.33 327 SER A CA 1
ATOM 2388 C C . SER A 1 348 ? 4.801 1.995 12.753 1.00 23.20 327 SER A C 1
ATOM 2389 O O . SER A 1 348 ? 5.492 1.861 13.740 1.00 28.83 327 SER A O 1
ATOM 2392 N N . ALA A 1 349 ? 5.190 2.848 11.798 1.00 27.06 328 ALA A N 1
ATOM 2393 C CA . ALA A 1 349 ? 6.318 3.734 11.946 1.00 26.94 328 ALA A CA 1
ATOM 2394 C C . ALA A 1 349 ? 6.079 4.779 13.047 1.00 26.90 328 ALA A C 1
ATOM 2395 O O . ALA A 1 349 ? 6.936 5.004 13.883 1.00 29.63 328 ALA A O 1
ATOM 2397 N N . ARG A 1 350 ? 4.842 5.199 13.158 1.00 28.39 329 ARG A N 1
ATOM 2398 C CA . ARG A 1 350 ? 4.432 6.134 14.214 1.00 32.79 329 ARG A CA 1
ATOM 2399 C C . ARG A 1 350 ? 4.531 5.482 15.591 1.00 29.12 329 ARG A C 1
ATOM 2400 O O . ARG A 1 350 ? 5.131 6.046 16.554 1.00 29.36 329 ARG A O 1
ATOM 2408 N N . ARG A 1 351 ? 4.019 4.245 15.641 1.00 32.08 330 ARG A N 1
ATOM 2409 C CA . ARG A 1 351 ? 4.045 3.491 16.898 1.00 28.79 330 ARG A CA 1
ATOM 2410 C C . ARG A 1 351 ? 5.456 3.204 17.295 1.00 34.73 330 ARG A C 1
ATOM 2411 O O . ARG A 1 351 ? 5.793 3.383 18.455 1.00 28.37 330 ARG A O 1
ATOM 2419 N N . MET A 1 352 ? 6.286 2.764 16.335 1.00 27.15 331 MET A N 1
ATOM 2420 C CA . MET A 1 352 ? 7.651 2.465 16.655 1.00 27.94 331 MET A CA 1
ATOM 2421 C C . MET A 1 352 ? 8.328 3.673 17.282 1.00 26.78 331 MET A C 1
ATOM 2422 O O . MET A 1 352 ? 9.092 3.545 18.239 1.00 29.66 331 MET A O 1
ATOM 2427 N N . SER A 1 353 ? 8.147 4.876 16.711 1.00 29.56 332 SER A N 1
ATOM 2428 C CA . SER A 1 353 ? 8.883 6.021 17.250 1.00 29.11 332 SER A CA 1
ATOM 2429 C C . SER A 1 353 ? 8.423 6.447 18.655 1.00 23.75 332 SER A C 1
ATOM 2430 O O . SER A 1 353 ? 9.245 6.599 19.600 1.00 25.76 332 SER A O 1
ATOM 2433 N N . TRP A 1 354 ? 7.130 6.441 18.777 1.00 26.42 333 TRP A N 1
ATOM 2434 C CA . TRP A 1 354 ? 6.506 6.786 20.074 1.00 31.00 333 TRP A CA 1
ATOM 2435 C C . TRP A 1 354 ? 6.972 5.837 21.186 1.00 30.75 333 TRP A C 1
ATOM 2436 O O . TRP A 1 354 ? 7.478 6.226 22.286 1.00 29.36 333 TRP A O 1
ATOM 2447 N N . PHE A 1 355 ? 6.930 4.517 20.862 1.00 32.42 334 PHE A N 1
ATOM 2448 C CA . PHE A 1 355 ? 7.272 3.531 21.891 1.00 30.26 334 PHE A CA 1
ATOM 2449 C C . PHE A 1 355 ? 8.748 3.561 22.192 1.00 31.11 334 PHE A C 1
ATOM 2450 O O . PHE A 1 355 ? 9.166 3.451 23.354 1.00 32.38 334 PHE A O 1
ATOM 2458 N N . ALA A 1 356 ? 9.587 3.649 21.147 1.00 31.95 335 ALA A N 1
ATOM 2459 C CA . ALA A 1 356 ? 11.010 3.642 21.352 1.00 33.18 335 ALA A CA 1
ATOM 2460 C C . ALA A 1 356 ? 11.420 4.846 22.168 1.00 31.54 335 ALA A C 1
ATOM 2461 O O . ALA A 1 356 ? 12.329 4.702 22.968 1.00 35.65 335 ALA A O 1
ATOM 2463 N N . CYS A 1 357 ? 10.747 5.989 21.994 1.00 36.33 336 CYS A N 1
ATOM 2464 C CA . CYS A 1 357 ? 11.039 7.194 22.764 1.00 36.36 336 CYS A CA 1
ATOM 2465 C C . CYS A 1 357 ? 10.289 7.343 24.076 1.00 40.83 336 CYS A C 1
ATOM 2466 O O . CYS A 1 357 ? 10.688 8.177 24.865 1.00 45.00 336 CYS A O 1
ATOM 2469 N N . THR A 1 358 ? 9.114 6.720 24.248 1.00 36.48 337 THR A N 1
ATOM 2470 C CA . THR A 1 358 ? 8.291 7.028 25.420 1.00 34.53 337 THR A CA 1
ATOM 2471 C C . THR A 1 358 ? 7.965 5.810 26.264 1.00 40.08 337 THR A C 1
ATOM 2472 O O . THR A 1 358 ? 7.508 6.015 27.377 1.00 47.29 337 THR A O 1
ATOM 2476 N N . TRP A 1 359 ? 8.063 4.595 25.744 1.00 38.98 338 TRP A N 1
ATOM 2477 C CA . TRP A 1 359 ? 7.384 3.497 26.420 1.00 35.93 338 TRP A CA 1
ATOM 2478 C C . TRP A 1 359 ? 8.397 2.471 26.857 1.00 35.43 338 TRP A C 1
ATOM 2479 O O . TRP A 1 359 ? 8.334 2.017 28.005 1.00 43.39 338 TRP A O 1
ATOM 2490 N N . TYR A 1 360 ? 9.355 2.121 25.988 1.00 41.23 339 TYR A N 1
ATOM 2491 C CA . TYR A 1 360 ? 10.135 0.917 26.200 1.00 50.16 339 TYR A CA 1
ATOM 2492 C C . TYR A 1 360 ? 11.133 1.016 27.367 1.00 57.25 339 TYR A C 1
ATOM 2493 O O . TYR A 1 360 ? 11.635 -0.014 27.832 1.00 48.05 339 TYR A O 1
ATOM 2502 N N . GLN A 1 361 ? 11.395 2.222 27.884 1.00 58.97 340 GLN A N 1
ATOM 2503 C CA . GLN A 1 361 ? 12.370 2.410 28.953 1.00 64.48 340 GLN A CA 1
ATOM 2504 C C . GLN A 1 361 ? 11.657 2.536 30.297 1.00 55.55 340 GLN A C 1
ATOM 2505 O O . GLN A 1 361 ? 12.285 2.643 31.335 1.00 60.54 340 GLN A O 1
ATOM 2511 N N . THR A 1 362 ? 10.337 2.487 30.278 1.00 45.88 341 THR A N 1
ATOM 2512 C CA . THR A 1 362 ? 9.551 2.638 31.486 1.00 50.60 341 THR A CA 1
ATOM 2513 C C . THR A 1 362 ? 9.497 1.293 32.214 1.00 52.20 341 THR A C 1
ATOM 2514 O O . THR A 1 362 ? 9.669 0.230 31.600 1.00 45.81 341 THR A O 1
ATOM 2518 N N . ARG A 1 363 ? 9.267 1.388 33.534 1.00 54.39 342 ARG A N 1
ATOM 2519 C CA . ARG A 1 363 ? 8.883 0.269 34.386 1.00 50.64 342 ARG A CA 1
ATOM 2520 C C . ARG A 1 363 ? 7.606 -0.378 33.857 1.00 42.91 342 ARG A C 1
ATOM 2521 O O . ARG A 1 363 ? 7.479 -1.578 33.953 1.00 46.80 342 ARG A O 1
ATOM 2523 N N . ASP A 1 364 ? 6.620 0.417 33.411 1.00 41.06 343 ASP A N 1
ATOM 2524 C CA . ASP A 1 364 ? 5.411 -0.135 32.833 1.00 43.45 343 ASP A CA 1
ATOM 2525 C C . ASP A 1 364 ? 5.749 -1.175 31.769 1.00 40.50 343 ASP A C 1
ATOM 2526 O O . ASP A 1 364 ? 5.160 -2.271 31.739 1.00 37.98 343 ASP A O 1
ATOM 2531 N N . PHE A 1 365 ? 6.708 -0.837 30.888 1.00 42.21 344 PHE A N 1
ATOM 2532 C CA . PHE A 1 365 ? 7.016 -1.731 29.759 1.00 35.65 344 PHE A CA 1
ATOM 2533 C C . PHE A 1 365 ? 7.817 -2.878 30.319 1.00 37.14 344 PHE A C 1
ATOM 2534 O O . PHE A 1 365 ? 7.604 -4.021 29.943 1.00 33.33 344 PHE A O 1
ATOM 2542 N N . HIS A 1 366 ? 8.786 -2.556 31.176 1.00 40.51 345 HIS A N 1
ATOM 2543 C CA . HIS A 1 366 ? 9.574 -3.556 31.889 1.00 43.99 345 HIS A CA 1
ATOM 2544 C C . HIS A 1 366 ? 8.658 -4.618 32.506 1.00 40.48 345 HIS A C 1
ATOM 2545 O O . HIS A 1 366 ? 8.894 -5.807 32.351 1.00 38.50 345 HIS A O 1
ATOM 2552 N N . ASN A 1 367 ? 7.601 -4.164 33.184 1.00 43.01 346 ASN A N 1
ATOM 2553 C CA . ASN A 1 367 ? 6.618 -5.049 33.793 1.00 47.43 346 ASN A CA 1
ATOM 2554 C C . ASN A 1 367 ? 5.853 -5.915 32.776 1.00 46.13 346 ASN A C 1
ATOM 2555 O O . ASN A 1 367 ? 5.487 -7.043 33.064 1.00 36.33 346 ASN A O 1
ATOM 2560 N N . PHE A 1 368 ? 5.497 -5.355 31.625 1.00 35.24 347 PHE A N 1
ATOM 2561 C CA . PHE A 1 368 ? 4.748 -6.064 30.614 1.00 37.60 347 PHE A CA 1
ATOM 2562 C C . PHE A 1 368 ? 5.667 -7.164 30.087 1.00 35.23 347 PHE A C 1
ATOM 2563 O O . PHE A 1 368 ? 5.226 -8.297 29.819 1.00 31.07 347 PHE A O 1
ATOM 2571 N N . ASN A 1 369 ? 6.944 -6.799 29.918 1.00 36.41 348 ASN A N 1
ATOM 2572 C CA . ASN A 1 369 ? 7.975 -7.746 29.522 1.00 35.86 348 ASN A CA 1
ATOM 2573 C C . ASN A 1 369 ? 8.038 -8.899 30.512 1.00 39.67 348 ASN A C 1
ATOM 2574 O O . ASN A 1 369 ? 8.178 -10.072 30.139 1.00 36.64 348 ASN A O 1
ATOM 2579 N N . LYS A 1 370 ? 7.983 -8.551 31.791 1.00 42.08 349 LYS A N 1
ATOM 2580 C CA . LYS A 1 370 ? 8.023 -9.554 32.855 1.00 40.14 349 LYS A CA 1
ATOM 2581 C C . LYS A 1 370 ? 6.786 -10.444 32.772 1.00 30.44 349 LYS A C 1
ATOM 2582 O O . LYS A 1 370 ? 6.903 -11.663 32.841 1.00 39.20 349 LYS A O 1
ATOM 2588 N N . GLN A 1 371 ? 5.638 -9.893 32.410 1.00 36.15 350 GLN A N 1
ATOM 2589 C CA . GLN A 1 371 ? 4.451 -10.695 32.168 1.00 32.89 350 GLN A CA 1
ATOM 2590 C C . GLN A 1 371 ? 4.608 -11.629 30.981 1.00 39.57 350 GLN A C 1
ATOM 2591 O O . GLN A 1 371 ? 4.222 -12.809 30.992 1.00 35.42 350 GLN A O 1
ATOM 2597 N N . MET A 1 372 ? 5.341 -11.198 29.961 1.00 35.19 351 MET A N 1
ATOM 2598 C CA . MET A 1 372 ? 5.509 -12.136 28.888 1.00 30.99 351 MET A CA 1
ATOM 2599 C C . MET A 1 372 ? 6.399 -13.301 29.321 1.00 28.17 351 MET A C 1
ATOM 2600 O O . MET A 1 372 ? 6.215 -14.437 28.894 1.00 34.21 351 MET A O 1
ATOM 2605 N N . LEU A 1 373 ? 7.463 -13.002 30.077 1.00 28.85 352 LEU A N 1
ATOM 2606 C CA . LEU A 1 373 ? 8.425 -13.989 30.449 1.00 27.78 352 LEU A CA 1
ATOM 2607 C C . LEU A 1 373 ? 7.759 -15.005 31.390 1.00 37.33 352 LEU A C 1
ATOM 2608 O O . LEU A 1 373 ? 8.118 -16.171 31.350 1.00 33.70 352 LEU A O 1
ATOM 2613 N N . ALA A 1 374 ? 6.869 -14.520 32.262 1.00 38.94 353 ALA A N 1
ATOM 2614 C CA . ALA A 1 374 ? 6.120 -15.373 33.166 1.00 35.01 353 ALA A CA 1
ATOM 2615 C C . ALA A 1 374 ? 5.237 -16.320 32.375 1.00 37.49 353 ALA A C 1
ATOM 2616 O O . ALA A 1 374 ? 5.072 -17.467 32.738 1.00 40.93 353 ALA A O 1
ATOM 2618 N N . ALA A 1 375 ? 4.710 -15.840 31.272 1.00 34.14 354 ALA A N 1
ATOM 2619 C CA . ALA A 1 375 ? 3.780 -16.609 30.489 1.00 35.82 354 ALA A CA 1
ATOM 2620 C C . ALA A 1 375 ? 4.495 -17.656 29.651 1.00 47.00 354 ALA A C 1
ATOM 2621 O O . ALA A 1 375 ? 3.902 -18.677 29.326 1.00 40.32 354 ALA A O 1
ATOM 2623 N N . LEU A 1 376 ? 5.764 -17.369 29.337 1.00 42.83 355 LEU A N 1
ATOM 2624 C CA . LEU A 1 376 ? 6.591 -18.279 28.561 1.00 43.96 355 LEU A CA 1
ATOM 2625 C C . LEU A 1 376 ? 7.003 -19.484 29.420 1.00 46.27 355 LEU A C 1
ATOM 2626 O O . LEU A 1 376 ? 7.466 -20.450 28.879 1.00 45.84 355 LEU A O 1
ATOM 2631 N N . ARG A 1 377 ? 6.883 -19.474 30.746 1.00 57.00 356 ARG A N 1
ATOM 2632 C CA . ARG A 1 377 ? 7.211 -20.695 31.476 1.00 65.01 356 ARG A CA 1
ATOM 2633 C C . ARG A 1 377 ? 5.932 -21.510 31.792 1.00 65.39 356 ARG A C 1
ATOM 2634 O O . ARG A 1 377 ? 4.882 -20.878 32.140 1.00 70.74 356 ARG A O 1
#

Solvent-accessible surface area: 15131 Å² total; per-residue (Å²): 148,66,40,120,59,20,126,91,25,72,13,82,33,80,97,80,56,1,35,136,21,0,49,76,3,32,62,98,0,72,105,25,0,54,105,9,74,75,24,5,32,71,185,3,4,17,59,0,0,5,10,0,0,0,11,17,171,26,123,83,61,5,0,20,15,0,0,0,0,7,1,0,0,100,1,0,41,70,25,8,82,120,178,49,76,52,110,22,16,49,12,0,1,21,0,0,4,81,0,0,103,34,12,15,142,10,56,3,141,84,27,81,107,33,11,142,42,16,121,52,62,76,104,72,42,48,8,0,18,0,0,36,0,0,19,71,0,0,44,28,0,82,162,30,128,10,5,102,92,7,19,52,11,0,13,106,18,1,42,50,1,57,77,0,17,20,44,32,28,104,53,23,58,35,13,129,132,145,52,62,44,8,68,27,146,99,3,11,110,18,0,42,35,1,8,25,11,7,0,2,0,0,0,2,0,0,11,39,6,93,100,29,82,45,138,164,38,32,145,130,110,33,100,74,18,84,62,2,3,45,42,0,2,24,16,0,0,1,0,7,30,0,10,62,3,4,112,57,10,73,214,105,49,154,29,89,86,19,16,0,0,15,0,3,58,104,61,109,68,19,55,76,74,99,0,42,58,75,0,54,144,53,6,13,66,44,0,68,82,0,48,72,1,26,89,78,14,18,105,31,0,54,103,2,0,44,5,0,42,21,12,0,1,1,23,16,31,12,59,59,44,68,63,14,99,74,4,38,125,105,0,52,46,51,62,215

Sequence (336 aa):
TATVNELSGIPAVDRAHVLQTALSIYPEVENWVAQFPVILPQRMGGMCLGMVATAPYAQPSVLVEASIMALIAFAIDDITEDTLTVEQIEAMLTLCVKLVQSGGNSTYRDYPELIQVFPTINESQPWVQLANALTKFCSEVQKFPAAAIYYSIFAKHHFELYREAHCTELHWTQAVKEMGSYPTYEQYLLNSRKSIAAPLVESSLLAMVGEPVDSEFSLKPPYANLETLIDEVLLICGSSIRLANDIRSFEREPQAYQPNSLLILMLTQGCSQKEAEAILLKEIDTYLQKIETLISLLPSSLSTWGDSARRMSWFACTWYQTRDFHNFNKQMLAALR

Secondary structure (DSSP, 8-state):
---HHHHHHPPP--HHHHHHHHHHHHHHHHHHHTTSTTTS-S--HHHHHHHHHHSTTS-HHHHHHHHHHHHHHHHHHHHH-----HHHHHHHHHHHHHHHHTTTS--GGG-HHHHTTSS---TTSHHHHHHHHHHHHHHHHHTSTTHHHHHHHHHHHHHHHHHHHHHHHHHHHHHHHH-----HHHHHHHHTTSSHHHHHHHHHHHHHPPP--HHHH--TT-SSHHHHHHHHHHHHHHHHHHHHHHHHHHH-TT--S--HHHHHHHHH---HHHHHHHHHHHHHHHHHHHHHHHHTS-GGGHHHHHHHHHHHHHHHHTTTSHHHHHHHHHHHHHT-

Foldseek 3Di:
DDDPCLVVPADDFPLVLLLVLLVVLVVVLLVLCVVLVLQFDNDQSLLLSLLCRLQVPDDSVLSSLLSLLLRLLVSLVCVLPPPDDPLLNLLLLVLLLVLLVCLLPDASVVCCVSCVPPPDLDSNDNSNSSRVSSSVSSVSLCPAPLQVPQSVQLSVLSVLLSVLSNVLVVQQVCCVVPVDHDALVVNLQSQLSNHRLLNSLSSSSSRQFDDDPLCPQADPPDNGQSVLVVVLSSLLSSLLLLQVLLVVCVVPVPDSRDGSLVNCCVPVVDDSVRSNVVSSVVSSVSLVVLVVSLVNDRPSCNSSSSSSSNSSSCSRPNCVDVVSVVSSVVSVVVSD

Radius of gyration: 19.6 Å; Cα contacts (8 Å, |Δi|>4): 434; chains: 1; bounding box: 48×46×45 Å